Protein AF-W0FJP2-F1 (afdb_monomer_lite)

Structure (mmCIF, N/CA/C/O backbone):
data_AF-W0FJP2-F1
#
_entry.id   AF-W0FJP2-F1
#
loop_
_atom_site.group_PDB
_atom_site.id
_atom_site.type_symbol
_atom_site.label_atom_id
_atom_site.label_alt_id
_atom_site.label_comp_id
_atom_site.label_asym_id
_atom_site.label_entity_id
_atom_site.label_seq_id
_atom_site.pdbx_PDB_ins_code
_atom_site.Cartn_x
_atom_site.Cartn_y
_atom_site.Cartn_z
_atom_site.occupancy
_atom_site.B_iso_or_equiv
_atom_site.auth_seq_id
_atom_site.auth_comp_id
_atom_site.auth_asym_id
_atom_site.auth_atom_id
_atom_site.pdbx_PDB_model_num
ATOM 1 N N . MET A 1 1 ? -19.338 -27.796 17.870 1.00 38.22 1 MET A N 1
ATOM 2 C CA . MET A 1 1 ? -18.942 -26.415 17.530 1.00 38.22 1 MET A CA 1
ATOM 3 C C . MET A 1 1 ? -17.786 -26.018 18.436 1.00 38.22 1 MET A C 1
ATOM 5 O O . MET A 1 1 ? -18.048 -25.767 19.605 1.00 38.22 1 MET A O 1
ATOM 9 N N . PRO A 1 2 ? -16.524 -26.057 17.979 1.00 31.72 2 PRO A N 1
ATOM 10 C CA . PRO A 1 2 ? -15.413 -25.580 18.794 1.00 31.72 2 PRO A CA 1
ATOM 11 C C . PRO A 1 2 ? -14.664 -24.392 18.161 1.00 31.72 2 PRO A C 1
ATOM 13 O O . PRO A 1 2 ? -14.185 -24.460 17.033 1.00 31.72 2 PRO A O 1
ATOM 16 N N . SER A 1 3 ? -14.590 -23.318 18.952 1.00 36.94 3 SER A N 1
ATOM 17 C CA . SER A 1 3 ? -13.487 -22.353 19.104 1.00 36.94 3 SER A CA 1
ATOM 18 C C . SER A 1 3 ? -12.720 -21.892 17.851 1.00 36.94 3 SER A C 1
ATOM 20 O O . SER A 1 3 ? -11.635 -22.398 17.556 1.00 36.94 3 SER A O 1
ATOM 22 N N . SER A 1 4 ? -13.200 -20.831 17.192 1.00 38.56 4 SER A N 1
ATOM 23 C CA . SER A 1 4 ? -12.357 -20.001 16.309 1.00 38.56 4 SER A CA 1
ATOM 24 C C . SER A 1 4 ? -11.565 -18.924 17.071 1.00 38.56 4 SER A C 1
ATOM 26 O O . SER A 1 4 ? -10.552 -18.448 16.571 1.00 38.56 4 SER A O 1
ATOM 28 N N . SER A 1 5 ? -11.949 -18.600 18.312 1.00 38.12 5 SER A N 1
ATOM 29 C CA . SER A 1 5 ? -11.336 -17.541 19.133 1.00 38.12 5 SER A CA 1
ATOM 30 C C . SER A 1 5 ? -9.931 -17.861 19.659 1.00 38.12 5 SER A C 1
ATOM 32 O O . SER A 1 5 ? -9.192 -16.961 20.042 1.00 38.12 5 SER A O 1
ATOM 34 N N . MET A 1 6 ? -9.528 -19.134 19.659 1.00 32.66 6 MET A N 1
ATOM 35 C CA . MET A 1 6 ? -8.255 -19.571 20.249 1.00 32.66 6 MET A CA 1
ATOM 36 C C . MET A 1 6 ? -7.088 -19.579 19.246 1.00 32.66 6 MET A C 1
ATOM 38 O O . MET A 1 6 ? -5.936 -19.702 19.649 1.00 32.66 6 MET A O 1
ATOM 42 N N . LYS A 1 7 ? -7.359 -19.419 17.941 1.00 36.22 7 LYS A N 1
ATOM 43 C CA . LYS A 1 7 ? -6.308 -19.354 16.907 1.00 36.22 7 LYS A CA 1
ATOM 44 C C . LYS A 1 7 ? -5.709 -17.955 16.737 1.00 36.22 7 LYS A C 1
ATOM 46 O O . LYS A 1 7 ? -4.570 -17.855 16.292 1.00 36.22 7 LYS A O 1
ATOM 51 N N . LEU A 1 8 ? -6.426 -16.903 17.138 1.00 40.94 8 LEU A N 1
ATOM 52 C CA . LEU A 1 8 ? -5.948 -15.520 17.031 1.00 40.94 8 LEU A CA 1
ATOM 53 C C . LEU A 1 8 ? -4.785 -15.234 18.004 1.00 40.94 8 LEU A C 1
ATOM 55 O O . LEU A 1 8 ? -3.861 -14.503 17.668 1.00 40.94 8 LEU A O 1
ATOM 59 N N . PHE A 1 9 ? -4.758 -15.907 19.161 1.00 37.88 9 PHE A N 1
ATOM 60 C CA . PHE A 1 9 ? -3.693 -15.755 20.162 1.00 37.88 9 PHE A CA 1
ATOM 61 C C . PHE A 1 9 ? -2.344 -16.376 19.763 1.00 37.88 9 PHE A C 1
ATOM 63 O O . PHE A 1 9 ? -1.323 -16.022 20.341 1.00 37.88 9 PHE A O 1
ATOM 70 N N . ALA A 1 10 ? -2.306 -17.277 18.776 1.00 35.12 10 ALA A N 1
ATOM 71 C CA . ALA A 1 10 ? -1.058 -17.915 18.346 1.00 35.12 10 ALA A CA 1
ATOM 72 C C . ALA A 1 10 ? -0.294 -17.111 17.275 1.00 35.12 10 ALA A C 1
ATOM 74 O O . ALA A 1 10 ? 0.871 -17.405 17.018 1.00 35.12 10 ALA A O 1
ATOM 75 N N . ALA A 1 11 ? -0.920 -16.102 16.657 1.00 34.94 11 ALA A N 1
ATOM 76 C CA . ALA A 1 11 ? -0.280 -15.251 15.648 1.00 34.94 11 ALA A CA 1
ATOM 77 C C . ALA A 1 11 ? 0.337 -13.965 16.231 1.00 34.94 11 ALA A C 1
ATOM 79 O O . ALA A 1 11 ? 1.009 -13.228 15.514 1.00 34.94 11 ALA A O 1
ATOM 80 N N . LEU A 1 12 ? 0.141 -13.709 17.528 1.00 41.75 12 LEU A N 1
ATOM 81 C CA . LEU A 1 12 ? 0.557 -12.489 18.210 1.00 41.75 12 LEU A CA 1
ATOM 82 C C . LEU A 1 12 ? 1.708 -12.779 19.183 1.00 41.75 12 LEU A C 1
ATOM 84 O O . LEU A 1 12 ? 1.533 -12.782 20.398 1.00 41.75 12 LEU A O 1
ATOM 88 N N . LEU A 1 13 ? 2.892 -13.079 18.649 1.00 37.72 13 LEU A N 1
ATOM 89 C CA . LEU A 1 13 ? 4.089 -13.250 19.475 1.00 37.72 13 LEU A CA 1
ATOM 90 C C . LEU A 1 13 ? 5.335 -12.647 18.821 1.00 37.72 13 LEU A C 1
ATOM 92 O O . LEU A 1 13 ? 6.338 -13.333 18.673 1.00 37.72 13 LEU A O 1
ATOM 96 N N . VAL A 1 14 ? 5.284 -11.366 18.447 1.00 40.47 14 VAL A N 1
ATOM 97 C CA . VAL A 1 14 ? 6.489 -10.522 18.334 1.00 40.47 14 VAL A CA 1
ATOM 98 C C . VAL A 1 14 ? 6.136 -9.077 18.707 1.00 40.47 14 VAL A C 1
ATOM 100 O O . VAL A 1 14 ? 5.924 -8.235 17.848 1.00 40.47 14 VAL A O 1
ATOM 103 N N . ALA A 1 15 ? 6.074 -8.801 20.007 1.00 34.84 15 ALA A N 1
ATOM 104 C CA . ALA A 1 15 ? 6.430 -7.506 20.587 1.00 34.84 15 ALA A CA 1
ATOM 105 C C . ALA A 1 15 ? 6.844 -7.782 22.040 1.00 34.84 15 ALA A C 1
ATOM 107 O O . ALA A 1 15 ? 6.034 -8.135 22.895 1.00 34.84 15 ALA A O 1
ATOM 108 N N . CYS A 1 16 ? 8.151 -7.782 22.279 1.00 38.00 16 CYS A N 1
ATOM 109 C CA . CYS A 1 16 ? 8.757 -8.143 23.552 1.00 38.00 16 CYS A CA 1
ATOM 110 C C . CYS A 1 16 ? 8.652 -6.966 24.540 1.00 38.00 16 CYS A C 1
ATOM 112 O O . CYS A 1 16 ? 9.298 -5.947 24.341 1.00 38.00 16 CYS A O 1
ATOM 114 N N . LEU A 1 17 ? 7.852 -7.163 25.594 1.00 43.94 17 LEU A N 1
ATOM 115 C CA . LEU A 1 17 ? 8.072 -6.761 26.995 1.00 43.94 17 LEU A CA 1
ATOM 116 C C . LEU A 1 17 ? 8.488 -5.308 27.311 1.00 43.94 17 LEU A C 1
ATOM 118 O O . LEU A 1 17 ? 9.666 -5.014 27.480 1.00 43.94 17 LEU A O 1
ATOM 122 N N . ALA A 1 18 ? 7.483 -4.491 27.637 1.00 38.16 18 ALA A N 1
ATOM 123 C CA . ALA A 1 18 ? 7.279 -3.937 28.984 1.00 38.16 18 ALA A CA 1
ATOM 124 C C . ALA A 1 18 ? 5.886 -3.285 29.046 1.00 38.16 18 ALA A C 1
ATOM 126 O O . ALA A 1 18 ? 5.767 -2.072 28.937 1.00 38.16 18 ALA A O 1
ATOM 127 N N . GLN A 1 19 ? 4.809 -4.071 29.189 1.00 48.09 19 GLN A N 1
ATOM 128 C CA . GLN A 1 19 ? 3.499 -3.465 29.452 1.00 48.09 19 GLN A CA 1
ATOM 129 C C . GLN A 1 19 ? 3.560 -2.740 30.798 1.00 48.09 19 GLN A C 1
ATOM 131 O O . GLN A 1 19 ? 3.648 -3.362 31.860 1.00 48.09 19 GLN A O 1
ATOM 136 N N . THR A 1 20 ? 3.546 -1.412 30.734 1.00 50.56 20 THR A N 1
ATOM 137 C CA . THR A 1 20 ? 3.303 -0.552 31.886 1.00 50.56 20 THR A CA 1
ATOM 138 C C . THR A 1 20 ? 1.885 -0.828 32.397 1.00 50.56 20 THR A C 1
ATOM 140 O O . THR A 1 20 ? 1.030 -1.338 31.670 1.00 50.56 20 THR A O 1
ATOM 143 N N . SER A 1 21 ? 1.589 -0.505 33.657 1.00 51.03 21 SER A N 1
ATOM 144 C CA . SER A 1 21 ? 0.283 -0.781 34.280 1.00 51.03 21 SER A CA 1
ATOM 145 C C . SER A 1 21 ? -0.910 -0.019 33.660 1.00 51.03 21 SER A C 1
ATOM 147 O O . SER A 1 21 ? -1.975 0.011 34.272 1.00 51.03 21 SER A O 1
ATOM 149 N N . MET A 1 22 ? -0.737 0.622 32.495 1.00 57.38 22 MET A N 1
ATOM 150 C CA . MET A 1 22 ? -1.743 1.412 31.775 1.00 57.38 22 MET A CA 1
ATOM 151 C C . MET A 1 22 ? -1.948 1.010 30.301 1.00 57.38 22 MET A C 1
ATOM 153 O O . MET A 1 22 ? -2.839 1.574 29.676 1.00 57.38 22 MET A O 1
ATOM 157 N N . ALA A 1 23 ? -1.187 0.052 29.754 1.00 76.44 23 ALA A N 1
ATOM 158 C CA . ALA A 1 23 ? -1.327 -0.379 28.359 1.00 76.44 23 ALA A CA 1
ATOM 159 C C . ALA A 1 23 ? -2.630 -1.174 28.140 1.00 76.44 23 ALA A C 1
ATOM 161 O O . ALA A 1 23 ? -2.813 -2.259 28.705 1.00 76.44 23 ALA A O 1
ATOM 162 N N . ALA A 1 24 ? -3.533 -0.654 27.313 1.00 86.81 24 ALA A N 1
ATOM 163 C CA . ALA A 1 24 ? -4.806 -1.280 26.982 1.00 86.81 24 ALA A CA 1
ATOM 164 C C . ALA A 1 24 ? -4.737 -2.058 25.659 1.00 86.81 24 ALA A C 1
ATOM 166 O O . ALA A 1 24 ? -4.040 -1.678 24.722 1.00 86.81 24 ALA A O 1
ATOM 167 N N . ILE A 1 25 ? -5.510 -3.144 25.562 1.00 91.19 25 ILE A N 1
ATOM 168 C CA . ILE A 1 25 ? -5.773 -3.833 24.290 1.00 91.19 25 ILE A CA 1
ATOM 169 C C . ILE A 1 25 ? -7.166 -3.421 23.833 1.00 91.19 25 ILE A C 1
ATOM 171 O O . ILE A 1 25 ? -8.142 -3.702 24.523 1.00 91.19 25 ILE A O 1
ATOM 175 N N . VAL A 1 26 ? -7.268 -2.778 22.681 1.00 92.62 26 VAL A N 1
ATOM 176 C CA . VAL A 1 26 ? -8.525 -2.364 22.066 1.00 92.62 26 VAL A CA 1
ATOM 177 C C . VAL A 1 26 ? -8.776 -3.248 20.854 1.00 92.62 26 VAL A C 1
ATOM 179 O O . VAL A 1 26 ? -7.945 -3.306 19.958 1.00 92.62 26 VAL A O 1
ATOM 182 N N . VAL A 1 27 ? -9.919 -3.929 20.807 1.00 94.25 27 VAL A N 1
ATOM 183 C CA . VAL A 1 27 ? -10.321 -4.747 19.653 1.00 94.25 27 VAL A CA 1
ATOM 184 C C . VAL A 1 27 ? -11.591 -4.173 19.056 1.00 94.25 27 VAL A C 1
ATOM 186 O O . VAL A 1 27 ? -12.606 -4.100 19.741 1.00 94.25 27 VAL A O 1
ATOM 18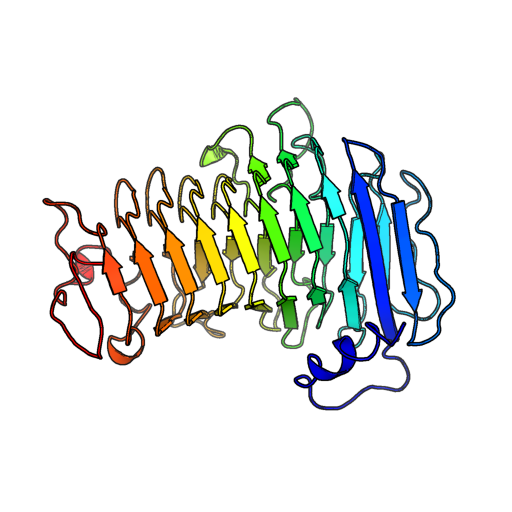9 N N . CYS A 1 28 ? -11.542 -3.791 17.790 1.00 94.88 28 CYS A N 1
ATOM 190 C CA . CYS A 1 28 ? -12.639 -3.186 17.057 1.00 94.88 28 CYS A CA 1
ATOM 191 C C . CYS A 1 28 ? -13.076 -4.071 15.888 1.00 94.88 28 CYS A C 1
ATOM 193 O O . CYS A 1 28 ? -12.249 -4.664 15.193 1.00 94.88 28 CYS A O 1
ATOM 195 N N . LYS A 1 29 ? -14.388 -4.098 15.646 1.00 94.75 29 LYS A N 1
ATOM 196 C CA . LYS A 1 29 ? -14.998 -4.600 14.414 1.00 94.75 29 LYS A CA 1
ATOM 197 C C . LYS A 1 29 ? -15.830 -3.492 13.788 1.00 94.75 29 LYS A C 1
ATOM 199 O O . LYS A 1 29 ? -16.584 -2.816 14.490 1.00 94.75 29 LYS A O 1
ATOM 204 N N . MET A 1 30 ? -15.673 -3.306 12.486 1.00 93.19 30 MET A N 1
ATOM 205 C CA . MET A 1 30 ? -16.212 -2.171 11.751 1.00 93.19 30 MET A CA 1
ATOM 206 C C . MET A 1 30 ? -16.840 -2.659 10.443 1.00 93.19 30 MET A C 1
ATOM 208 O O . MET A 1 30 ? -16.168 -3.274 9.628 1.00 93.19 30 MET A O 1
ATOM 212 N N . ASP A 1 31 ? -18.125 -2.412 10.226 1.00 94.25 31 ASP A N 1
ATOM 213 C CA . ASP A 1 31 ? -18.843 -2.930 9.065 1.00 94.25 31 ASP A CA 1
ATOM 214 C C . ASP A 1 31 ? -19.637 -1.815 8.373 1.00 94.25 31 ASP A C 1
ATOM 216 O O . ASP A 1 31 ? -20.416 -1.110 9.010 1.00 94.25 31 ASP A O 1
ATOM 220 N N . ALA A 1 32 ? -19.450 -1.657 7.063 1.00 93.19 32 ALA A N 1
ATOM 221 C CA . ALA A 1 32 ? -20.189 -0.708 6.231 1.00 93.19 32 ALA A CA 1
ATOM 222 C C . ALA A 1 32 ? -20.427 -1.319 4.846 1.00 93.19 32 ALA A C 1
ATOM 224 O O . ALA A 1 32 ? -19.527 -1.341 4.003 1.00 93.19 32 ALA A O 1
ATOM 225 N N . GLN A 1 33 ? -21.631 -1.829 4.599 1.00 93.25 33 GLN A N 1
ATOM 226 C CA . GLN A 1 33 ? -21.959 -2.553 3.369 1.00 93.25 33 GLN A CA 1
ATOM 227 C C . GLN A 1 33 ? -22.878 -1.730 2.474 1.00 93.25 33 GLN A C 1
ATOM 229 O O . GLN A 1 33 ? -23.663 -0.932 2.962 1.00 93.25 33 GLN A O 1
ATOM 234 N N . ASP A 1 34 ? -22.762 -1.892 1.160 1.00 92.12 34 ASP A N 1
ATOM 235 C CA . ASP A 1 34 ? -23.702 -1.310 0.192 1.00 92.12 34 ASP A CA 1
ATOM 236 C C . ASP A 1 34 ? -23.865 0.223 0.271 1.00 92.12 34 ASP A C 1
ATOM 238 O O . ASP A 1 34 ? -24.896 0.781 -0.097 1.00 92.12 34 ASP A O 1
ATOM 242 N N . GLY A 1 35 ? -22.804 0.926 0.691 1.00 84.19 35 GLY A N 1
ATOM 243 C CA . GLY A 1 35 ? -22.808 2.386 0.851 1.00 84.19 35 GLY A CA 1
ATOM 244 C C . GLY A 1 35 ? -23.472 2.883 2.143 1.00 84.19 35 GLY A C 1
ATOM 245 O O . GLY A 1 35 ? -23.584 4.105 2.329 1.00 84.19 35 GLY A O 1
ATOM 246 N N . ASP A 1 36 ? -23.882 1.957 3.018 1.00 88.25 36 ASP A N 1
ATOM 247 C CA . ASP A 1 36 ? -24.479 2.240 4.319 1.00 88.25 36 ASP A CA 1
ATOM 248 C C . ASP A 1 36 ? -23.475 2.882 5.276 1.00 88.25 36 ASP A C 1
ATOM 250 O O . ASP A 1 36 ? -22.253 2.789 5.116 1.00 88.25 36 ASP A O 1
ATOM 254 N N . THR A 1 37 ? -24.024 3.530 6.303 1.00 89.62 37 THR A N 1
ATOM 255 C CA . THR A 1 37 ? -23.255 4.082 7.416 1.00 89.62 37 THR A CA 1
ATOM 256 C C . THR A 1 37 ? -22.506 2.986 8.160 1.00 89.62 37 THR A C 1
ATOM 258 O O . THR A 1 37 ? -23.018 1.884 8.367 1.00 89.62 37 THR A O 1
ATOM 261 N N . LEU A 1 38 ? -21.323 3.336 8.644 1.00 91.12 38 LEU A N 1
ATOM 262 C CA . LEU A 1 38 ? -20.480 2.486 9.456 1.00 91.12 38 LEU A CA 1
ATOM 263 C C . LEU A 1 38 ? -21.192 2.040 10.734 1.00 91.12 38 LEU A C 1
ATOM 265 O O . LEU A 1 38 ? -21.584 2.847 11.575 1.00 91.12 38 LEU A O 1
ATOM 269 N N . THR A 1 39 ? -21.283 0.728 10.907 1.00 91.12 39 THR A N 1
ATOM 270 C CA . THR A 1 39 ? -21.621 0.079 12.169 1.00 91.12 39 THR A CA 1
ATOM 271 C C . THR A 1 39 ? -20.332 -0.421 12.795 1.00 91.12 39 THR A C 1
ATOM 273 O O . THR A 1 39 ? -19.687 -1.316 12.257 1.00 91.12 39 THR A O 1
ATOM 276 N N . ALA A 1 40 ? -19.933 0.143 13.930 1.00 90.56 40 ALA A N 1
ATOM 277 C CA . ALA A 1 40 ? -18.683 -0.234 14.575 1.00 90.56 40 ALA A CA 1
ATOM 278 C C . ALA A 1 40 ? -18.848 -0.445 16.079 1.00 90.56 40 ALA A C 1
ATOM 280 O O . ALA A 1 40 ? -19.626 0.238 16.747 1.00 90.56 40 ALA A O 1
ATOM 281 N N . ALA A 1 41 ? -18.089 -1.398 16.612 1.00 91.88 41 ALA A N 1
ATOM 282 C CA . ALA A 1 41 ? -17.997 -1.649 18.040 1.00 91.88 41 ALA A CA 1
ATOM 283 C C . ALA A 1 41 ? -16.565 -2.014 18.432 1.00 91.88 41 ALA A C 1
ATOM 285 O O . ALA A 1 41 ? -15.896 -2.764 17.721 1.00 91.88 41 ALA A O 1
ATOM 286 N N . CYS A 1 42 ? -16.122 -1.515 19.583 1.00 92.81 42 CYS A N 1
ATOM 287 C CA . CYS A 1 42 ? -14.807 -1.794 20.148 1.00 92.81 42 CYS A CA 1
ATOM 288 C C . CYS A 1 42 ? -14.924 -2.326 21.578 1.00 92.81 42 CYS A C 1
ATOM 290 O O . CYS A 1 42 ? -15.731 -1.840 22.360 1.00 92.81 42 CYS A O 1
ATOM 292 N N . SER A 1 43 ? -14.095 -3.288 21.959 1.00 91.44 43 SER A N 1
ATOM 293 C CA . SER A 1 43 ? -13.946 -3.758 23.339 1.00 91.44 43 SER A CA 1
ATOM 294 C C . SER A 1 43 ? -12.563 -3.400 23.868 1.00 91.44 43 SER A C 1
ATOM 296 O O . SER A 1 43 ? -11.569 -3.615 23.174 1.00 91.44 43 SER A O 1
ATOM 298 N N . VAL A 1 44 ? -12.496 -2.901 25.104 1.00 88.50 44 VAL A N 1
ATOM 299 C CA . VAL A 1 44 ? -11.235 -2.610 25.801 1.00 88.50 44 VAL A CA 1
ATOM 300 C C . VAL A 1 44 ? -10.918 -3.734 26.791 1.00 88.50 44 VAL A C 1
ATOM 302 O O . VAL A 1 44 ? -11.734 -4.079 27.645 1.00 88.50 44 VAL A O 1
ATOM 305 N N . GLY A 1 45 ? -9.725 -4.312 26.678 1.00 82.50 45 GLY A N 1
ATOM 306 C CA . GLY A 1 45 ? -9.299 -5.522 27.375 1.00 82.50 45 GLY A CA 1
ATOM 307 C C . GLY A 1 45 ? -9.846 -6.809 26.744 1.00 82.50 45 GLY A C 1
ATOM 308 O O . GLY A 1 45 ? -10.709 -6.795 25.872 1.00 82.50 45 GLY A O 1
ATOM 309 N N . VAL A 1 46 ? -9.364 -7.960 27.221 1.00 66.38 46 VAL A N 1
ATOM 310 C CA . VAL A 1 46 ? -9.715 -9.290 26.672 1.00 66.38 46 VAL A CA 1
ATOM 311 C C . VAL A 1 46 ? -11.161 -9.736 26.948 1.00 66.38 46 VAL A C 1
ATOM 313 O O . VAL A 1 46 ? -11.625 -10.715 26.370 1.00 66.38 46 VAL A O 1
ATOM 316 N N . SER A 1 47 ? -11.874 -9.040 27.837 1.00 63.84 47 SER A N 1
ATOM 317 C CA . SER A 1 47 ? -13.260 -9.338 28.230 1.00 63.84 47 SER A CA 1
ATOM 318 C C . SER A 1 47 ? -14.128 -8.082 28.366 1.00 63.84 47 SER A C 1
ATOM 320 O O . SER A 1 47 ? -15.137 -8.105 29.076 1.00 63.84 47 SER A O 1
ATOM 322 N N . GLY A 1 48 ? -13.712 -6.967 27.756 1.00 74.00 48 GLY A N 1
ATOM 323 C CA . GLY A 1 48 ? -14.476 -5.724 27.779 1.00 74.00 48 GLY A CA 1
ATOM 324 C C . GLY A 1 48 ? -15.832 -5.894 27.103 1.00 74.00 48 GLY A C 1
ATOM 325 O O . GLY A 1 48 ? -15.933 -6.542 26.062 1.00 74.00 48 GLY A O 1
ATOM 326 N N . GLN A 1 49 ? -16.882 -5.308 27.682 1.00 82.12 49 GLN A N 1
ATOM 327 C CA . GLN A 1 49 ? -18.170 -5.223 26.993 1.00 82.12 49 GLN A CA 1
ATOM 328 C C . GLN A 1 49 ? -18.006 -4.386 25.713 1.00 82.12 49 GLN A C 1
ATOM 330 O O . GLN A 1 49 ? -17.335 -3.351 25.772 1.00 82.12 49 GLN A O 1
ATOM 335 N N . PRO A 1 50 ? -18.588 -4.800 24.572 1.00 87.88 50 PRO A N 1
ATOM 336 C CA . PRO A 1 50 ? -18.507 -4.026 23.340 1.00 87.88 50 PRO A CA 1
ATOM 337 C C . PRO A 1 50 ? -19.112 -2.628 23.514 1.00 87.88 50 PRO A C 1
ATOM 339 O O . PRO A 1 50 ? -20.275 -2.476 23.886 1.00 87.88 50 PRO A O 1
ATOM 342 N N . ILE A 1 51 ? -18.316 -1.611 23.213 1.00 88.00 51 ILE A N 1
ATOM 343 C CA . ILE A 1 51 ? -18.693 -0.205 23.143 1.00 88.00 51 ILE A CA 1
ATOM 344 C C . ILE A 1 51 ? -19.064 0.075 21.691 1.00 88.00 51 ILE A C 1
ATOM 346 O O . ILE A 1 51 ? -18.210 0.006 20.809 1.00 88.00 51 ILE A O 1
ATOM 350 N N . SER A 1 52 ? -20.336 0.365 21.426 1.00 88.56 52 SER A N 1
ATOM 351 C CA . SER A 1 52 ? -20.758 0.822 20.099 1.00 88.56 52 SER A CA 1
ATOM 352 C C . SER A 1 52 ? -20.177 2.205 19.822 1.00 88.56 52 SER A C 1
ATOM 354 O O . SER A 1 52 ? -20.296 3.097 20.661 1.00 88.56 52 SER A O 1
ATOM 356 N N . LEU A 1 53 ? -19.579 2.390 18.648 1.00 86.50 53 LEU A N 1
ATOM 357 C CA . LEU A 1 53 ? -19.190 3.712 18.169 1.00 86.50 53 LEU A CA 1
ATOM 358 C C . LEU A 1 53 ? -20.462 4.384 17.636 1.00 86.50 53 LEU A C 1
ATOM 360 O O . LEU A 1 53 ? -21.132 3.834 16.761 1.00 86.50 53 LEU A O 1
ATOM 364 N N . VAL A 1 54 ? -20.861 5.519 18.216 1.00 69.31 54 VAL A N 1
ATOM 365 C CA . VAL A 1 54 ? -22.197 6.093 17.979 1.00 69.31 54 VAL A CA 1
ATOM 366 C C . VAL A 1 54 ? -22.146 7.282 17.020 1.00 69.31 54 VAL A C 1
ATOM 368 O O . VAL A 1 54 ? -21.618 8.327 17.378 1.00 69.31 54 VAL A O 1
ATOM 371 N N . GLY A 1 55 ? -22.827 7.136 15.876 1.00 64.69 55 GLY A N 1
ATOM 372 C CA . GLY A 1 55 ? -23.429 8.207 15.068 1.00 64.69 55 GLY A CA 1
ATOM 373 C C . GLY A 1 55 ? -22.492 9.185 14.331 1.00 64.69 55 GLY A C 1
ATOM 374 O O . GLY A 1 55 ? -21.300 9.264 14.611 1.00 64.69 55 GLY A O 1
ATOM 375 N N . PRO A 1 56 ? -23.030 9.962 13.371 1.00 62.59 56 PRO A N 1
ATOM 376 C CA . PRO A 1 56 ? -22.259 10.991 12.679 1.00 62.59 56 PRO A CA 1
ATOM 377 C C . PRO A 1 56 ? -21.895 12.164 13.604 1.00 62.59 56 PRO A C 1
ATOM 379 O O . PRO A 1 56 ? -22.755 12.721 14.287 1.00 62.59 56 PRO A O 1
ATOM 382 N N . GLY A 1 57 ? -20.630 12.596 13.566 1.00 63.91 57 GLY A N 1
ATOM 383 C CA . GLY A 1 57 ? -20.237 13.968 13.912 1.00 63.91 57 GLY A CA 1
ATOM 384 C C . GLY A 1 57 ? -20.096 14.361 15.389 1.00 63.91 57 GLY A C 1
ATOM 385 O O . GLY A 1 57 ? -20.104 15.555 15.685 1.00 63.91 57 GLY A O 1
ATOM 386 N N . SER A 1 58 ? -19.921 13.445 16.339 1.00 61.91 58 SER A N 1
ATOM 387 C CA . SER A 1 58 ? -19.760 13.828 17.755 1.00 61.91 58 SER A CA 1
ATOM 388 C C . SER A 1 58 ? -18.302 13.997 18.198 1.00 61.91 58 SER A C 1
ATOM 390 O O . SER A 1 58 ? -17.902 13.381 19.181 1.00 61.91 58 SER A O 1
ATOM 392 N N . GLY A 1 59 ? -17.519 14.816 17.486 1.00 79.31 59 GLY A N 1
ATOM 393 C CA . GLY A 1 59 ? -16.148 15.176 17.873 1.00 79.31 59 GLY A CA 1
ATOM 394 C C . GLY A 1 59 ? -15.236 13.987 18.207 1.00 79.31 59 GLY A C 1
ATOM 395 O O . GLY A 1 59 ? -15.524 12.838 17.879 1.00 79.31 59 GLY A O 1
ATOM 396 N N . GLN A 1 60 ? -14.119 14.281 18.865 1.00 90.25 60 GLN A N 1
ATOM 397 C CA . GLN A 1 60 ? -13.224 13.252 19.376 1.00 90.25 60 GLN A CA 1
ATOM 398 C C . GLN A 1 60 ? -13.826 12.621 20.639 1.00 90.25 60 GLN A C 1
ATOM 400 O O . GLN A 1 60 ? -14.223 13.330 21.566 1.00 90.25 60 GLN A O 1
ATOM 405 N N . GLN A 1 61 ? -13.872 11.292 20.688 1.00 90.75 61 GLN A N 1
ATOM 406 C CA . GLN A 1 61 ? -14.302 10.519 21.851 1.00 90.75 61 GLN A CA 1
ATOM 407 C C . GLN A 1 61 ? -13.209 9.553 22.296 1.00 90.75 61 GLN A C 1
ATOM 409 O O . GLN A 1 61 ? -12.561 8.922 21.469 1.00 90.75 61 GLN A O 1
ATOM 414 N N . GLN A 1 62 ? -13.042 9.377 23.605 1.00 90.38 62 GLN A N 1
ATOM 415 C CA . GLN A 1 62 ? -12.082 8.424 24.160 1.00 90.38 62 GLN A CA 1
ATOM 416 C C . GLN A 1 62 ? -12.742 7.065 24.418 1.00 90.38 62 GLN A C 1
ATOM 418 O O . GLN A 1 62 ? -13.812 6.984 25.029 1.00 90.38 62 GLN A O 1
ATOM 423 N N . LEU A 1 63 ? -12.082 5.979 24.014 1.00 90.00 63 LEU A N 1
ATOM 424 C CA . LEU A 1 63 ? -12.484 4.629 24.399 1.00 90.00 63 LEU A CA 1
ATOM 425 C C . LEU A 1 63 ? -12.172 4.421 25.883 1.00 90.00 63 LEU A C 1
ATOM 427 O O . LEU A 1 63 ? -11.013 4.379 26.301 1.00 90.00 63 LEU A O 1
ATOM 431 N N . THR A 1 64 ? -13.229 4.311 26.688 1.00 87.38 64 THR A N 1
ATOM 432 C CA . THR A 1 64 ? -13.124 4.232 28.151 1.00 87.38 64 THR A CA 1
ATOM 433 C C . THR A 1 64 ? -12.225 3.067 28.572 1.00 87.38 64 THR A C 1
ATOM 435 O O . THR A 1 64 ? -12.488 1.919 28.222 1.00 87.38 64 THR A O 1
ATOM 438 N N . GLY A 1 65 ? -11.182 3.367 29.351 1.00 86.56 65 GLY A N 1
ATOM 439 C CA . GLY A 1 65 ? -10.183 2.385 29.789 1.00 86.56 65 GLY A CA 1
ATOM 440 C C . GLY A 1 65 ? -8.954 2.263 28.880 1.00 86.56 65 GLY A C 1
ATOM 441 O O . GLY A 1 65 ? -8.145 1.372 29.109 1.00 86.56 65 GLY A O 1
ATOM 442 N N . SER A 1 66 ? -8.809 3.137 27.878 1.00 89.19 66 SER A N 1
ATOM 443 C CA . SER A 1 66 ? -7.628 3.236 27.008 1.00 89.19 66 SER A CA 1
ATOM 444 C C . SER A 1 66 ? -7.270 4.700 26.718 1.00 89.19 66 SER A C 1
ATOM 446 O O . SER A 1 66 ? -8.060 5.607 26.986 1.00 89.19 66 SER A O 1
ATOM 448 N N . GLN A 1 67 ? -6.092 4.935 26.148 1.00 88.94 67 GLN A N 1
ATOM 449 C CA . GLN A 1 67 ? -5.652 6.223 25.598 1.00 88.94 67 GLN A CA 1
ATOM 450 C C . GLN A 1 67 ? -5.986 6.367 24.104 1.00 88.94 67 GLN A C 1
ATOM 452 O O . GLN A 1 67 ? -5.595 7.348 23.468 1.00 88.94 67 GLN A O 1
ATOM 457 N N . VAL A 1 68 ? -6.719 5.404 23.538 1.00 91.31 68 VAL A N 1
ATOM 458 C CA . VAL A 1 68 ? -7.206 5.458 22.161 1.00 91.31 68 VAL A CA 1
ATOM 459 C C . VAL A 1 68 ? -8.459 6.321 22.104 1.00 91.31 68 VAL A C 1
ATOM 461 O O . VAL A 1 68 ? -9.460 6.067 22.779 1.00 91.31 68 VAL A O 1
ATOM 464 N N . SER A 1 69 ? -8.406 7.341 21.261 1.00 92.44 69 SER A N 1
ATOM 465 C CA . SER A 1 69 ? -9.550 8.160 20.893 1.00 92.44 69 SER A CA 1
ATOM 466 C C . SER A 1 69 ? -9.977 7.865 19.465 1.00 92.44 69 SER A C 1
ATOM 468 O O . SER A 1 69 ? -9.185 7.398 18.649 1.00 92.44 69 SER A O 1
ATOM 470 N N . TYR A 1 70 ? -11.241 8.124 19.160 1.00 93.44 70 TYR A N 1
ATOM 471 C CA . TYR A 1 70 ? -11.796 7.970 17.830 1.00 93.44 70 TYR A CA 1
ATOM 472 C C . TYR A 1 70 ? -12.687 9.158 17.466 1.00 93.44 70 TYR A C 1
ATOM 474 O O . TYR A 1 70 ? -13.293 9.791 18.329 1.00 93.44 70 TYR A O 1
ATOM 482 N N . THR A 1 71 ? -12.778 9.441 16.172 1.00 92.81 71 THR A N 1
ATOM 483 C CA . THR A 1 71 ? -13.707 10.413 15.596 1.00 92.81 71 THR A CA 1
ATOM 484 C C . THR A 1 71 ? -14.404 9.763 14.410 1.00 92.81 71 THR A C 1
ATOM 486 O O . THR A 1 71 ? -13.742 9.245 13.510 1.00 92.81 71 THR A O 1
ATOM 489 N N . LEU A 1 72 ? -15.737 9.803 14.400 1.00 91.44 72 LEU A N 1
ATOM 490 C CA . LEU A 1 72 ? -16.534 9.443 13.231 1.00 91.44 72 LEU A CA 1
ATOM 491 C C . LEU A 1 72 ? -16.732 10.678 12.356 1.00 91.44 72 LEU A C 1
ATOM 493 O O . LEU A 1 72 ? -17.034 11.766 12.852 1.00 91.44 72 LEU A O 1
ATOM 497 N N . ASP A 1 73 ? -16.574 10.500 11.049 1.00 88.44 73 ASP A N 1
ATOM 498 C CA . ASP A 1 73 ? -16.887 11.542 10.075 1.00 88.44 73 ASP A CA 1
ATOM 499 C C . ASP A 1 73 ? -18.378 11.959 10.154 1.00 88.44 73 ASP A C 1
ATOM 501 O O . ASP A 1 73 ? -19.234 11.238 10.674 1.00 88.44 73 ASP A O 1
ATOM 505 N N . VAL A 1 74 ? -18.697 13.149 9.639 1.00 84.69 74 VAL A N 1
ATOM 506 C CA . VAL A 1 74 ? -20.058 13.707 9.590 1.00 84.69 74 VAL A CA 1
ATOM 507 C C . VAL A 1 74 ? -21.041 12.849 8.795 1.00 84.69 74 VAL A C 1
ATOM 509 O O . VAL A 1 74 ? -22.241 12.937 9.037 1.00 84.69 74 VAL A O 1
ATOM 512 N N . ASN A 1 75 ? -20.558 12.007 7.882 1.00 84.81 75 ASN A N 1
ATOM 513 C CA . ASN A 1 75 ? -21.375 11.044 7.146 1.00 84.81 75 ASN A CA 1
ATOM 514 C C . ASN A 1 75 ? -21.350 9.641 7.774 1.00 84.81 75 ASN A C 1
ATOM 516 O O . ASN A 1 75 ? -21.979 8.726 7.243 1.00 84.81 75 ASN A O 1
ATOM 520 N N . ALA A 1 76 ? -20.653 9.472 8.906 1.00 87.00 76 ALA A N 1
ATOM 521 C CA . ALA A 1 76 ? -20.441 8.203 9.596 1.00 87.00 76 ALA A CA 1
ATOM 522 C C . ALA A 1 76 ? -19.940 7.092 8.659 1.00 87.00 76 ALA A C 1
ATOM 524 O O . ALA A 1 76 ? -20.355 5.945 8.789 1.00 87.00 76 ALA A O 1
ATOM 525 N N . ARG A 1 77 ? -19.082 7.417 7.684 1.00 88.06 77 ARG A N 1
ATOM 526 C CA . ARG A 1 77 ? -18.484 6.424 6.768 1.00 88.06 77 ARG A CA 1
ATOM 527 C C . ARG A 1 77 ? -17.053 6.076 7.129 1.00 88.06 77 ARG A C 1
ATOM 529 O O . ARG A 1 77 ? -16.600 4.968 6.856 1.00 88.06 77 ARG A O 1
ATOM 536 N N . SER A 1 78 ? -16.374 7.024 7.759 1.00 91.19 78 SER A N 1
ATOM 537 C CA . SER A 1 78 ? -14.959 6.933 8.074 1.00 91.19 78 SER A CA 1
ATOM 538 C C . SER A 1 78 ? -14.712 7.077 9.567 1.00 91.19 78 SER A C 1
ATOM 540 O O . SER A 1 78 ? -15.434 7.795 10.263 1.00 91.19 78 SER A O 1
ATOM 542 N N . THR A 1 79 ? -13.658 6.421 10.048 1.00 93.88 79 THR A N 1
ATOM 543 C CA . THR A 1 79 ? -13.178 6.564 11.426 1.00 93.88 79 THR A CA 1
ATOM 544 C C . THR A 1 79 ? -11.722 6.988 11.439 1.00 93.88 79 THR A C 1
ATOM 546 O O . THR A 1 79 ? -10.876 6.355 10.809 1.00 93.88 79 THR A O 1
ATOM 549 N N . LEU A 1 80 ? -11.433 8.028 12.209 1.00 94.31 80 LEU A N 1
ATOM 550 C CA . LEU A 1 80 ? -10.082 8.382 12.617 1.00 94.31 80 LEU A CA 1
ATOM 551 C C . LEU A 1 80 ? -9.842 7.823 14.019 1.00 94.31 80 LEU A C 1
ATOM 553 O O . LEU A 1 80 ? -10.592 8.170 14.925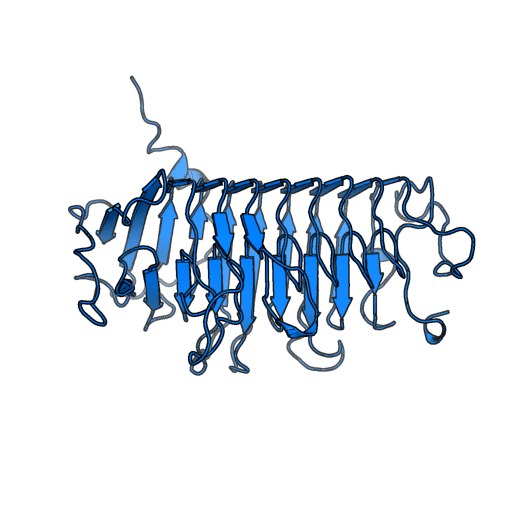 1.00 94.31 80 LEU A O 1
ATOM 557 N N . PHE A 1 81 ? -8.806 7.010 14.205 1.00 94.44 81 PHE A N 1
ATOM 558 C CA . PHE A 1 81 ? -8.276 6.649 15.518 1.00 94.44 81 PHE A CA 1
ATOM 559 C C . PHE A 1 81 ? -7.006 7.444 15.811 1.00 94.44 81 PHE A C 1
ATOM 561 O O . PHE A 1 81 ? -6.109 7.542 14.973 1.00 94.44 81 PHE A O 1
ATOM 568 N N . GLU A 1 82 ? -6.924 7.974 17.023 1.00 93.00 82 GLU A N 1
ATOM 569 C CA . GLU A 1 82 ? -5.782 8.720 17.539 1.00 93.00 82 GLU A CA 1
ATOM 570 C C . GLU A 1 82 ? -5.324 8.069 18.837 1.00 93.00 82 GLU A C 1
ATOM 572 O O . GLU A 1 82 ? -6.106 7.926 19.777 1.00 93.00 82 GLU A O 1
ATOM 577 N N . CYS A 1 83 ? -4.058 7.675 18.900 1.00 88.56 83 CYS A N 1
ATOM 578 C CA . CYS A 1 83 ? -3.493 7.047 20.085 1.00 88.56 83 CYS A CA 1
ATOM 579 C C . CYS A 1 83 ? -2.518 8.016 20.752 1.00 88.56 83 CYS A C 1
ATOM 581 O O . CYS A 1 83 ? -1.516 8.409 20.160 1.00 88.56 83 CYS A O 1
ATOM 583 N N . ALA A 1 84 ? -2.841 8.430 21.980 1.00 80.25 84 ALA A N 1
ATOM 584 C CA . ALA A 1 84 ? -2.017 9.374 22.738 1.00 80.25 84 ALA A CA 1
ATOM 585 C C . ALA A 1 84 ? -0.810 8.709 23.424 1.00 80.25 84 ALA A C 1
ATOM 587 O O . ALA A 1 84 ? 0.123 9.396 23.832 1.00 80.25 84 ALA A O 1
ATOM 588 N N . SER A 1 85 ? -0.844 7.383 23.571 1.00 76.19 85 SER A N 1
ATOM 589 C CA . SER A 1 85 ? 0.237 6.566 24.117 1.00 76.19 85 SER A CA 1
ATOM 590 C C . SER A 1 85 ? 0.737 5.596 23.054 1.00 76.19 85 SER A C 1
ATOM 592 O O . SER A 1 85 ? -0.058 5.053 22.288 1.00 76.19 85 SER A O 1
ATOM 594 N N . GLU A 1 86 ? 2.043 5.341 23.059 1.00 75.62 86 GLU A N 1
ATOM 595 C CA . GLU A 1 86 ? 2.687 4.343 22.201 1.00 75.62 86 GLU A CA 1
ATOM 596 C C . GLU A 1 86 ? 2.513 2.903 22.748 1.00 75.62 86 GLU A C 1
ATOM 598 O O . GLU A 1 86 ? 2.831 1.931 22.061 1.00 75.62 86 GLU A O 1
ATOM 603 N N . ASP A 1 87 ? 1.977 2.757 23.968 1.00 80.75 87 ASP A N 1
ATOM 604 C CA . ASP A 1 87 ? 1.828 1.469 24.664 1.00 80.75 87 ASP A CA 1
ATOM 605 C C . ASP A 1 87 ? 0.537 0.705 24.306 1.00 80.75 87 ASP A C 1
ATOM 607 O O . ASP A 1 87 ? 0.481 -0.521 24.450 1.00 80.75 87 ASP A O 1
ATOM 611 N N . ASP A 1 88 ? -0.523 1.408 23.893 1.00 86.56 88 ASP A N 1
ATOM 612 C CA . ASP A 1 88 ? -1.832 0.795 23.643 1.00 86.56 88 ASP A CA 1
ATOM 613 C C . ASP A 1 88 ? -1.831 -0.010 22.339 1.00 86.56 88 ASP A C 1
ATOM 615 O O . ASP A 1 88 ? -1.353 0.439 21.302 1.00 86.56 88 ASP A O 1
ATOM 619 N N . LEU A 1 89 ? -2.436 -1.198 22.372 1.00 90.81 89 LEU A N 1
ATOM 620 C CA . LEU A 1 89 ? -2.578 -2.071 21.212 1.00 90.81 89 LEU A CA 1
ATOM 621 C C . LEU A 1 89 ? -3.977 -1.920 20.610 1.00 90.81 89 LEU A C 1
ATOM 623 O O . LEU A 1 89 ? -4.950 -2.406 21.186 1.00 90.81 89 LEU A O 1
ATOM 627 N N . LEU A 1 90 ? -4.079 -1.303 19.432 1.00 93.94 90 LEU A N 1
ATOM 628 C CA . LEU A 1 90 ? -5.320 -1.225 18.655 1.00 93.94 90 LEU A CA 1
ATOM 629 C C . LEU A 1 90 ? -5.380 -2.340 17.606 1.00 93.94 90 LEU A C 1
ATOM 631 O O . LEU A 1 90 ? -4.556 -2.390 16.701 1.00 93.94 90 LEU A O 1
ATOM 635 N N . ILE A 1 91 ? -6.383 -3.206 17.687 1.00 95.81 91 ILE A N 1
ATOM 636 C CA . ILE A 1 91 ? -6.645 -4.280 16.728 1.00 95.81 91 ILE A CA 1
ATOM 637 C C . ILE A 1 91 ? -7.972 -3.997 16.032 1.00 95.81 91 ILE A C 1
ATOM 639 O O . ILE A 1 91 ? -9.004 -3.880 16.686 1.00 95.81 91 ILE A O 1
ATOM 643 N N . ILE A 1 92 ? -7.965 -3.944 14.705 1.00 97.06 92 ILE A N 1
ATOM 644 C CA . ILE A 1 92 ? -9.166 -3.909 13.871 1.00 97.06 92 ILE A CA 1
ATOM 645 C C . ILE A 1 92 ? -9.216 -5.230 13.116 1.00 97.06 92 ILE A C 1
ATOM 647 O O . ILE A 1 92 ? -8.393 -5.485 12.231 1.00 97.06 92 ILE A O 1
ATOM 651 N N . ASP A 1 93 ? -10.154 -6.087 13.506 1.00 96.25 93 ASP A N 1
ATOM 652 C CA . ASP A 1 93 ? -10.226 -7.457 13.014 1.00 96.25 93 ASP A CA 1
ATOM 653 C C . ASP A 1 93 ? -11.587 -7.786 12.408 1.00 96.25 93 ASP A C 1
ATOM 655 O O . ASP A 1 93 ? -12.632 -7.350 12.898 1.00 96.25 93 ASP A O 1
ATOM 659 N N . SER A 1 94 ? -11.569 -8.600 11.350 1.00 95.75 94 SER A N 1
ATOM 660 C CA . SER A 1 94 ? -12.773 -9.187 10.752 1.00 95.75 94 SER A CA 1
ATOM 661 C C . SER A 1 94 ? -13.822 -8.155 10.292 1.00 95.75 94 SER A C 1
ATOM 663 O O . SER A 1 94 ? -15.019 -8.444 10.295 1.00 95.75 94 SER A O 1
ATOM 665 N N . SER A 1 95 ? -13.380 -6.956 9.910 1.00 95.38 95 SER A N 1
ATOM 666 C CA . SER A 1 95 ? -14.204 -5.835 9.438 1.00 95.38 95 SER A CA 1
ATOM 667 C C . SER A 1 95 ? -14.507 -5.946 7.943 1.00 95.38 95 SER A C 1
ATOM 669 O O . SER A 1 95 ? -13.663 -6.410 7.166 1.00 95.38 95 SER A O 1
ATOM 671 N N . GLN A 1 96 ? -15.694 -5.509 7.520 1.00 96.81 96 GLN A N 1
ATOM 672 C CA . GLN A 1 96 ? -16.115 -5.553 6.119 1.00 96.81 96 GLN A CA 1
ATOM 673 C C . GLN A 1 96 ? -16.639 -4.213 5.611 1.00 96.81 96 GLN A C 1
ATOM 675 O O . GLN A 1 96 ? -17.622 -3.673 6.110 1.00 96.81 96 GLN A O 1
ATOM 680 N N . TYR A 1 97 ? -16.036 -3.736 4.527 1.00 97.19 97 TYR A N 1
ATOM 681 C CA . TYR A 1 97 ? -16.468 -2.547 3.806 1.00 97.19 97 TYR A CA 1
ATOM 682 C C . TYR A 1 97 ? -16.814 -2.927 2.369 1.00 97.19 97 TYR A C 1
ATOM 684 O O . TYR A 1 97 ? -15.980 -3.509 1.668 1.00 97.19 97 TYR A O 1
ATOM 692 N N . SER A 1 98 ? -18.017 -2.584 1.908 1.00 97.19 98 SER A N 1
ATOM 693 C CA . SER A 1 98 ? -18.416 -2.796 0.517 1.00 97.19 98 SER A CA 1
ATOM 694 C C . SER A 1 98 ? -19.168 -1.616 -0.089 1.00 97.19 98 SER A C 1
ATOM 696 O O . SER A 1 98 ? -19.928 -0.922 0.587 1.00 97.19 98 SER A O 1
ATOM 698 N N . SER A 1 99 ? -18.945 -1.406 -1.389 1.00 96.25 99 SER A N 1
ATOM 699 C CA . SER A 1 99 ? -19.726 -0.492 -2.239 1.00 96.25 99 SER A CA 1
ATOM 700 C C . SER A 1 99 ? -19.756 0.961 -1.737 1.00 96.25 99 SER A C 1
ATOM 702 O O . SER A 1 99 ? -20.716 1.698 -1.965 1.00 96.25 99 SER A O 1
ATOM 704 N N . GLN A 1 100 ? -18.705 1.391 -1.038 1.00 94.12 100 GLN A N 1
ATOM 705 C CA . GLN A 1 100 ? -18.603 2.743 -0.497 1.00 94.12 100 GLN A CA 1
ATOM 706 C C . GLN A 1 100 ? -18.080 3.701 -1.569 1.00 94.12 100 GLN A C 1
ATOM 708 O O . GLN A 1 100 ? -17.095 3.418 -2.252 1.00 94.12 100 GLN A O 1
ATOM 713 N N . THR A 1 101 ? -18.708 4.869 -1.687 1.00 93.19 101 THR A N 1
ATOM 714 C CA . THR A 1 101 ? -18.190 5.970 -2.508 1.00 93.19 101 THR A CA 1
ATOM 715 C C . THR A 1 101 ? -17.867 7.149 -1.613 1.00 93.19 101 THR A C 1
ATOM 717 O O . THR A 1 101 ? -18.775 7.784 -1.075 1.00 93.19 101 THR A O 1
ATOM 720 N N . LEU A 1 102 ? -16.576 7.434 -1.487 1.00 91.00 102 LEU A N 1
ATOM 721 C CA . LEU A 1 102 ? -16.062 8.587 -0.773 1.00 91.00 102 LEU A CA 1
ATOM 722 C C . LEU A 1 102 ? -15.874 9.761 -1.733 1.00 91.00 102 LEU A C 1
ATOM 724 O O . LEU A 1 102 ? -15.414 9.596 -2.868 1.00 91.00 102 LEU A O 1
ATOM 728 N N . ASN A 1 103 ? -16.216 10.967 -1.305 1.00 87.75 103 ASN A N 1
ATOM 729 C CA . ASN A 1 103 ? -15.849 12.179 -2.022 1.00 87.75 103 ASN A CA 1
ATOM 730 C C . ASN A 1 103 ? -14.385 12.566 -1.756 1.00 87.75 103 ASN A C 1
ATOM 732 O O . ASN A 1 103 ? -13.718 12.019 -0.878 1.00 87.75 103 ASN A O 1
ATOM 736 N N . ASN A 1 104 ? -13.849 13.484 -2.562 1.00 83.00 104 ASN A N 1
ATOM 737 C CA . ASN A 1 104 ? -12.432 13.839 -2.468 1.00 83.00 104 ASN A CA 1
ATOM 738 C C . ASN A 1 104 ? -12.097 14.660 -1.208 1.00 83.00 104 ASN A C 1
ATOM 740 O O . ASN A 1 104 ? -10.928 14.786 -0.859 1.00 83.00 104 ASN A O 1
ATOM 744 N N . CYS A 1 105 ? -13.110 15.216 -0.541 1.00 84.81 105 CYS A N 1
ATOM 745 C CA . CYS A 1 105 ? -12.988 15.946 0.719 1.00 84.81 105 CYS A CA 1
ATOM 746 C C . CYS A 1 105 ? -13.061 15.014 1.938 1.00 84.81 105 CYS A C 1
ATOM 748 O O . CYS A 1 105 ? -12.675 15.405 3.036 1.00 84.81 105 CYS A O 1
ATOM 750 N N . GLU A 1 106 ? -13.604 13.807 1.764 1.00 88.75 106 GLU A N 1
ATOM 751 C CA . GLU A 1 106 ? -13.797 12.850 2.844 1.00 88.75 106 GLU A CA 1
ATOM 752 C C . GLU A 1 106 ? -12.482 12.147 3.209 1.00 88.75 106 GLU A C 1
ATOM 754 O O . GLU A 1 106 ? -11.693 11.776 2.322 1.00 88.75 106 GLU A O 1
ATOM 759 N N . PRO A 1 107 ? -12.251 11.902 4.510 1.00 91.19 107 PRO A N 1
ATOM 760 C CA . PRO A 1 107 ? -11.136 11.081 4.965 1.00 91.19 107 PRO A CA 1
ATOM 761 C C . PRO A 1 107 ? -11.250 9.646 4.418 1.00 91.19 107 PRO A C 1
ATOM 763 O O . PRO A 1 107 ? -12.330 9.225 3.991 1.00 91.19 107 PRO A O 1
ATOM 766 N N . PRO A 1 108 ? -10.150 8.872 4.379 1.00 95.25 108 PRO A N 1
ATOM 767 C CA . PRO A 1 108 ? -10.216 7.433 4.093 1.00 95.25 108 PRO A CA 1
ATOM 768 C C . PRO A 1 108 ? -11.146 6.722 5.085 1.00 95.25 108 PRO A C 1
ATOM 770 O O . PRO A 1 108 ? -11.398 7.253 6.163 1.00 95.25 108 PRO A O 1
ATOM 773 N N . LEU A 1 109 ? -11.647 5.532 4.734 1.00 96.19 109 LEU A N 1
ATOM 774 C CA . LEU A 1 109 ? -12.543 4.754 5.610 1.00 96.19 109 LEU A CA 1
ATOM 775 C C . LEU A 1 109 ? -11.942 4.537 7.004 1.00 96.19 109 LEU A C 1
ATOM 777 O O . LEU A 1 109 ? -12.648 4.583 8.011 1.00 96.19 109 LEU A O 1
ATOM 781 N N . LEU A 1 110 ? -10.629 4.331 7.051 1.00 96.62 110 LEU A N 1
ATOM 782 C CA . LEU A 1 110 ? -9.873 4.210 8.278 1.00 96.62 110 LEU A CA 1
ATOM 783 C C . LEU A 1 110 ? -8.634 5.101 8.225 1.00 96.62 110 LEU A C 1
ATOM 785 O O . LEU A 1 110 ? -7.800 4.973 7.330 1.00 96.62 110 LEU A O 1
ATOM 789 N N . GLU A 1 111 ? -8.485 5.966 9.217 1.00 95.81 111 GLU A N 1
ATOM 790 C CA . GLU A 1 111 ? -7.255 6.709 9.454 1.00 95.81 111 GLU A CA 1
ATOM 791 C C . GLU A 1 111 ? -6.725 6.374 10.847 1.00 95.81 111 GLU A C 1
ATOM 793 O O . GLU A 1 111 ? -7.466 6.425 11.824 1.00 95.81 111 GLU A O 1
ATOM 798 N N . LEU A 1 112 ? -5.449 6.016 10.944 1.00 95.25 112 LEU A N 1
ATOM 799 C CA . LEU A 1 112 ? -4.776 5.716 12.204 1.00 95.25 112 LEU A CA 1
ATOM 800 C C . LEU A 1 112 ? -3.647 6.726 12.404 1.00 95.25 112 LEU A C 1
ATOM 802 O O . LEU A 1 112 ? -2.725 6.782 11.590 1.00 95.25 112 LEU A O 1
ATOM 806 N N . ARG A 1 113 ? -3.697 7.511 13.482 1.00 92.25 113 ARG A N 1
ATOM 807 C CA . ARG A 1 113 ? -2.682 8.519 13.814 1.00 92.25 113 ARG A CA 1
ATOM 808 C C . ARG A 1 113 ? -2.005 8.191 15.134 1.00 92.25 113 ARG A C 1
ATOM 810 O O . ARG A 1 113 ? -2.666 8.089 16.165 1.00 92.25 113 ARG A O 1
ATOM 817 N N . GLY A 1 114 ? -0.685 8.017 15.099 1.00 88.12 114 GLY A N 1
ATOM 818 C CA . GLY A 1 114 ? 0.112 7.752 16.304 1.00 88.12 114 GLY A CA 1
ATOM 819 C C . GLY A 1 114 ? -0.180 6.416 16.996 1.00 88.12 114 GLY A C 1
ATOM 820 O O . GLY A 1 114 ? 0.324 6.173 18.082 1.00 88.12 114 GLY A O 1
ATOM 821 N N . CYS A 1 115 ? -0.974 5.532 16.385 1.00 89.25 115 CYS A N 1
ATOM 822 C CA . CYS A 1 115 ? -1.341 4.237 16.959 1.00 89.25 115 CYS A CA 1
ATOM 823 C C . CYS A 1 115 ? -0.225 3.214 16.815 1.00 89.25 115 CYS A C 1
ATOM 825 O O . CYS A 1 115 ? -0.241 2.386 15.903 1.00 89.25 115 CYS A O 1
ATOM 827 N N . SER A 1 116 ? 0.776 3.331 17.690 1.00 85.06 116 SER A N 1
ATOM 828 C CA . SER A 1 116 ? 1.874 2.373 17.803 1.00 85.06 116 SER A CA 1
ATOM 829 C C . SER A 1 116 ? 1.324 0.976 18.011 1.00 85.06 116 SER A C 1
ATOM 831 O O . SER A 1 116 ? 0.374 0.775 18.757 1.00 85.06 116 SER A O 1
ATOM 833 N N . ASN A 1 117 ? 1.921 -0.001 17.337 1.00 87.44 117 ASN A N 1
ATOM 834 C CA . ASN A 1 117 ? 1.558 -1.412 17.428 1.00 87.44 117 ASN A CA 1
ATOM 835 C C . ASN A 1 117 ? 0.160 -1.745 16.890 1.00 87.44 117 ASN A C 1
ATOM 837 O O . ASN A 1 117 ? -0.326 -2.846 17.133 1.00 87.44 117 ASN A O 1
ATOM 841 N N . ALA A 1 118 ? -0.491 -0.846 16.143 1.00 94.00 118 ALA A N 1
ATOM 842 C CA . ALA A 1 118 ? -1.805 -1.133 15.585 1.00 94.00 118 ALA A CA 1
ATOM 843 C C . ALA A 1 118 ? -1.776 -2.309 14.592 1.00 94.00 118 ALA A C 1
ATOM 845 O O . ALA A 1 118 ? -0.844 -2.473 13.796 1.00 94.00 118 ALA A O 1
ATOM 846 N N . ILE A 1 119 ? -2.835 -3.116 14.625 1.00 97.25 119 ILE A N 1
ATOM 847 C CA . ILE A 1 119 ? -3.002 -4.310 13.802 1.00 97.25 119 ILE A CA 1
ATOM 848 C C . ILE A 1 119 ? -4.317 -4.224 13.044 1.00 97.25 119 ILE A C 1
ATOM 850 O O . ILE A 1 119 ? -5.380 -4.071 13.635 1.00 97.25 119 ILE A O 1
ATOM 854 N N . LEU A 1 120 ? -4.250 -4.389 11.731 1.00 98.31 120 LEU A N 1
ATOM 855 C CA . LEU A 1 120 ? -5.406 -4.581 10.869 1.00 98.31 120 LEU A CA 1
ATOM 856 C C . LEU A 1 120 ? -5.386 -6.033 10.385 1.00 98.31 120 LEU A C 1
ATOM 858 O O . LEU A 1 120 ? -4.515 -6.386 9.589 1.00 98.31 120 LEU A O 1
ATOM 862 N N . SER A 1 121 ? -6.299 -6.889 10.848 1.00 97.94 121 SER A N 1
ATOM 863 C CA . SER A 1 121 ? -6.302 -8.318 10.500 1.00 97.94 121 SER A CA 1
ATOM 864 C C . SER A 1 121 ? -7.618 -8.862 9.935 1.00 97.94 121 SER A C 1
ATOM 866 O O . SER A 1 121 ? -8.699 -8.545 10.409 1.00 97.94 121 SER A O 1
ATOM 868 N N . ASN A 1 122 ? -7.543 -9.734 8.926 1.00 98.25 122 ASN A N 1
ATOM 869 C CA . ASN A 1 122 ? -8.707 -10.439 8.361 1.00 98.25 122 ASN A CA 1
ATOM 870 C C . ASN A 1 122 ? -9.835 -9.520 7.846 1.00 98.25 122 ASN A C 1
ATOM 872 O O . ASN A 1 122 ? -11.007 -9.901 7.847 1.00 98.25 122 ASN A O 1
ATOM 876 N N . ASN A 1 123 ? -9.509 -8.303 7.415 1.00 98.56 123 ASN A N 1
ATOM 877 C CA . ASN A 1 123 ? -10.493 -7.332 6.947 1.00 98.56 123 ASN A CA 1
ATOM 878 C C . ASN A 1 123 ? -10.682 -7.423 5.435 1.00 98.56 123 ASN A C 1
ATOM 880 O O . ASN A 1 123 ? -9.782 -7.826 4.694 1.00 98.56 123 ASN A O 1
ATOM 884 N N . THR A 1 124 ? -11.864 -7.029 4.971 1.00 98.62 124 THR A N 1
ATOM 885 C CA . THR A 1 124 ? -12.240 -7.076 3.557 1.00 98.62 124 THR A CA 1
ATOM 886 C C . THR A 1 124 ? -12.776 -5.725 3.097 1.00 98.62 124 THR A C 1
ATOM 888 O O . THR A 1 124 ? -13.724 -5.202 3.675 1.00 98.62 124 THR A O 1
ATOM 891 N N . PHE A 1 125 ? -12.189 -5.184 2.031 1.00 98.62 125 PHE A N 1
ATOM 892 C CA . PHE A 1 125 ? -12.593 -3.944 1.372 1.00 98.62 125 PHE A CA 1
ATOM 893 C C . PHE A 1 125 ? -12.903 -4.241 -0.095 1.00 98.62 125 PHE A C 1
ATOM 895 O O . PHE A 1 125 ? -12.019 -4.665 -0.843 1.00 98.62 125 PHE A O 1
ATOM 902 N N . ILE A 1 126 ? -14.152 -4.046 -0.516 1.00 98.31 126 ILE A N 1
ATOM 903 C CA . ILE A 1 126 ? -14.612 -4.406 -1.863 1.00 98.31 126 ILE A CA 1
ATOM 904 C C . ILE A 1 126 ? -15.362 -3.239 -2.504 1.00 98.31 126 ILE A C 1
ATOM 906 O O . ILE A 1 126 ? -16.291 -2.697 -1.918 1.00 98.31 126 ILE A O 1
ATOM 910 N N . SER A 1 127 ? -15.027 -2.897 -3.747 1.00 97.81 127 SER A N 1
ATOM 911 C CA . SER A 1 127 ? -15.731 -1.860 -4.521 1.00 97.81 127 SER A CA 1
ATOM 912 C C . SER A 1 127 ? -15.782 -0.513 -3.791 1.00 97.81 127 SER A C 1
ATOM 914 O O . SER A 1 127 ? -16.844 0.085 -3.624 1.00 97.81 127 SER A O 1
ATOM 916 N N . ILE A 1 128 ? -14.625 -0.048 -3.321 1.00 97.81 128 ILE A N 1
ATOM 917 C CA . ILE A 1 128 ? -14.500 1.232 -2.620 1.00 97.81 128 ILE A CA 1
ATOM 918 C C . ILE A 1 128 ? -13.972 2.269 -3.605 1.00 97.81 128 ILE A C 1
ATOM 920 O O . ILE A 1 128 ? -12.902 2.090 -4.176 1.00 97.81 128 ILE A O 1
ATOM 924 N N . THR A 1 129 ? -14.693 3.365 -3.808 1.00 95.56 129 THR A N 1
ATOM 925 C CA . THR A 1 129 ? -14.314 4.394 -4.785 1.00 95.56 129 THR A CA 1
ATOM 926 C C . THR A 1 129 ? -14.094 5.738 -4.108 1.00 95.56 129 THR A C 1
ATOM 928 O O . THR A 1 129 ? -14.981 6.222 -3.415 1.00 95.56 129 THR A O 1
ATOM 931 N N . ARG A 1 130 ? -12.959 6.398 -4.367 1.00 93.19 130 ARG A N 1
ATOM 932 C CA . ARG A 1 130 ? -12.781 7.836 -4.110 1.00 93.19 130 ARG A CA 1
ATOM 933 C C . ARG A 1 130 ? -13.077 8.640 -5.378 1.00 93.19 130 ARG A C 1
ATOM 935 O O . ARG A 1 130 ? -12.381 8.525 -6.392 1.00 93.19 130 ARG A O 1
ATOM 942 N N . SER A 1 131 ? -14.125 9.456 -5.329 1.00 86.69 131 SER A N 1
ATOM 943 C CA . SER A 1 131 ? -14.576 10.311 -6.433 1.00 86.69 131 SER A CA 1
ATOM 944 C C . SER A 1 131 ? -13.743 11.599 -6.569 1.00 86.69 131 SER A C 1
ATOM 946 O O . SER A 1 131 ? -13.024 11.989 -5.653 1.00 86.69 131 SER A O 1
ATOM 948 N N . THR A 1 132 ? -13.829 12.268 -7.724 1.00 73.94 132 THR A N 1
ATOM 949 C CA . THR A 1 132 ? -13.151 13.547 -8.027 1.00 73.94 132 THR A CA 1
ATOM 950 C C . THR A 1 132 ? -13.976 14.798 -7.703 1.00 73.94 132 THR A C 1
ATOM 952 O O . THR A 1 132 ? -13.488 15.914 -7.873 1.00 73.94 132 THR A O 1
ATOM 955 N N . ALA A 1 133 ? -15.234 14.652 -7.280 1.00 61.78 133 ALA A N 1
ATOM 956 C CA . ALA A 1 133 ? -16.177 15.765 -7.219 1.00 61.78 133 ALA A CA 1
ATOM 957 C C . ALA A 1 133 ? -16.072 16.575 -5.913 1.00 61.78 133 ALA A C 1
ATOM 959 O O . ALA A 1 133 ? -16.330 16.023 -4.847 1.00 61.78 133 ALA A O 1
ATOM 960 N N . GLN A 1 134 ? -15.744 17.875 -6.022 1.00 64.12 134 GLN A N 1
ATOM 961 C CA . GLN A 1 134 ? -16.379 19.045 -5.361 1.00 64.12 134 GLN A CA 1
ATOM 962 C C . GLN A 1 134 ? -15.457 20.292 -5.432 1.00 64.12 134 GLN A C 1
ATOM 964 O O . GLN A 1 134 ? -14.262 20.180 -5.158 1.00 64.12 134 GLN A O 1
ATOM 969 N N . PRO A 1 135 ? -15.974 21.494 -5.758 1.00 64.25 135 PRO A N 1
ATOM 970 C CA . PRO A 1 135 ? -15.252 22.753 -5.574 1.00 64.25 135 PRO A CA 1
ATOM 971 C C . PRO A 1 135 ? -15.371 23.254 -4.123 1.00 64.25 135 PRO A C 1
ATOM 973 O O . PRO A 1 135 ? -16.479 23.405 -3.618 1.00 64.25 135 PRO A O 1
ATOM 976 N N . GLY A 1 136 ? -14.245 23.592 -3.484 1.00 71.69 136 GLY A N 1
ATOM 977 C CA . GLY A 1 136 ? -14.226 24.394 -2.248 1.00 71.69 136 GLY A CA 1
ATOM 978 C C . GLY A 1 136 ? -13.761 23.700 -0.961 1.00 71.69 136 GLY A C 1
ATOM 979 O O . GLY A 1 136 ? -13.868 24.306 0.101 1.00 71.69 136 GLY A O 1
ATOM 980 N N . CYS A 1 137 ? -13.232 22.476 -1.029 1.00 75.75 137 CYS A N 1
ATOM 981 C CA . CYS A 1 137 ? -12.654 21.768 0.120 1.00 75.75 137 CYS A CA 1
ATOM 982 C C . CYS A 1 137 ? -11.163 21.454 -0.092 1.00 75.75 137 CYS A C 1
ATOM 984 O O . CYS A 1 137 ? -10.671 21.449 -1.222 1.00 75.75 137 CYS A O 1
ATOM 986 N N . THR A 1 138 ? -10.452 21.145 0.993 1.00 74.94 138 THR A N 1
ATOM 987 C CA . THR A 1 138 ? -9.113 20.551 0.912 1.00 74.94 138 THR A CA 1
ATOM 988 C C . THR A 1 138 ? -9.245 19.082 0.522 1.00 74.94 138 THR A C 1
ATOM 990 O O . THR A 1 138 ? -9.942 18.323 1.193 1.00 74.94 138 THR A O 1
ATOM 993 N N . ILE A 1 139 ? -8.580 18.685 -0.561 1.00 74.19 139 ILE A N 1
ATOM 994 C CA . ILE A 1 139 ? -8.557 17.298 -1.032 1.00 74.19 139 ILE A CA 1
ATOM 995 C C . ILE A 1 139 ? -7.817 16.426 -0.011 1.00 74.19 139 ILE A C 1
ATOM 997 O O . ILE A 1 139 ? -6.713 16.767 0.415 1.00 74.19 139 ILE A O 1
ATOM 1001 N N . SER A 1 140 ? -8.407 15.287 0.351 1.00 85.00 140 SER A N 1
ATOM 1002 C CA . SER A 1 140 ? -7.714 14.249 1.108 1.00 85.00 140 SER A CA 1
ATOM 1003 C C . SER A 1 140 ? -6.555 13.705 0.278 1.00 85.00 140 SER A C 1
ATOM 1005 O O . SER A 1 140 ? -6.752 13.237 -0.844 1.00 85.00 140 SER A O 1
ATOM 1007 N N . LYS A 1 141 ? -5.342 13.741 0.838 1.00 90.12 141 LYS A N 1
ATOM 1008 C CA . LYS A 1 141 ? -4.154 13.180 0.183 1.00 90.12 141 LYS A CA 1
ATOM 1009 C C . LYS A 1 141 ? -4.152 11.651 0.153 1.00 90.12 141 LYS A C 1
ATOM 1011 O O . LYS A 1 141 ? -3.316 11.058 -0.504 1.00 90.12 141 LYS A O 1
ATOM 1016 N N . TYR A 1 142 ? -5.058 10.984 0.856 1.00 94.56 142 TYR A N 1
ATOM 1017 C CA . TYR A 1 142 ? -5.069 9.525 0.943 1.00 94.56 142 TYR A CA 1
ATOM 1018 C C . TYR A 1 142 ? -5.970 8.908 -0.127 1.00 94.56 142 TYR A C 1
ATOM 1020 O O . TYR A 1 142 ? -6.899 9.548 -0.626 1.00 94.56 142 TYR A O 1
ATOM 1028 N N . GLY A 1 143 ? -5.737 7.646 -0.471 1.00 95.38 143 GLY A N 1
ATOM 1029 C CA . GLY A 1 143 ? -6.677 6.800 -1.198 1.00 95.38 143 GLY A CA 1
ATOM 1030 C C . GLY A 1 143 ? -7.713 6.159 -0.263 1.00 95.38 143 GLY A C 1
ATOM 1031 O O . GLY A 1 143 ? -7.761 6.473 0.932 1.00 95.38 143 GLY A O 1
ATOM 1032 N N . PRO A 1 144 ? -8.693 5.429 -0.814 1.00 96.00 144 PRO A N 1
ATOM 1033 C CA . PRO A 1 144 ? -10.025 5.302 -0.215 1.00 96.00 144 PRO A CA 1
ATOM 1034 C C . PRO A 1 144 ? -10.083 4.528 1.106 1.00 96.00 144 PRO A C 1
ATOM 1036 O O . PRO A 1 144 ? -10.975 4.787 1.910 1.00 96.00 144 PRO A O 1
ATOM 1039 N N . CYS A 1 145 ? -9.175 3.580 1.332 1.00 97.75 145 CYS A N 1
ATOM 1040 C CA . CYS A 1 145 ? -9.348 2.588 2.390 1.00 97.75 145 CYS A CA 1
ATOM 1041 C C . CYS A 1 145 ? -8.650 2.967 3.694 1.00 97.75 145 CYS A C 1
ATOM 1043 O O . CYS A 1 145 ? -9.332 3.367 4.634 1.00 97.75 145 CYS A O 1
ATOM 1045 N N . VAL A 1 146 ? -7.327 2.815 3.771 1.00 98.31 146 VAL A N 1
ATOM 1046 C CA . VAL A 1 146 ? -6.598 2.929 5.036 1.00 98.31 146 VAL A CA 1
ATOM 1047 C C . VAL A 1 146 ? -5.431 3.897 4.898 1.00 98.31 146 VAL A C 1
ATOM 1049 O O . VAL A 1 146 ? -4.552 3.707 4.060 1.00 98.31 146 VAL A O 1
ATOM 1052 N N . ALA A 1 147 ? -5.392 4.906 5.759 1.00 97.62 147 ALA A N 1
ATOM 1053 C CA . ALA A 1 147 ? -4.210 5.730 5.966 1.00 97.62 147 ALA A CA 1
ATOM 1054 C C . ALA A 1 147 ? -3.646 5.477 7.358 1.00 97.62 147 ALA A C 1
ATOM 1056 O O . ALA A 1 147 ? -4.380 5.446 8.345 1.00 97.62 147 ALA A O 1
ATOM 1057 N N . VAL A 1 148 ? -2.333 5.320 7.436 1.00 96.31 148 VAL A N 1
ATOM 1058 C CA . VAL A 1 148 ? -1.625 5.210 8.699 1.00 96.31 148 VAL A CA 1
ATOM 1059 C C . VAL A 1 148 ? -0.531 6.255 8.735 1.00 96.31 148 VAL A C 1
ATOM 1061 O O . VAL A 1 148 ? 0.281 6.359 7.816 1.00 96.31 148 VAL A O 1
ATOM 1064 N N . VAL A 1 149 ? -0.554 7.057 9.790 1.00 93.06 149 VAL A N 1
ATOM 1065 C CA . VAL A 1 149 ? 0.177 8.311 9.860 1.00 93.06 149 VAL A CA 1
ATOM 1066 C C . VAL A 1 149 ? 0.925 8.380 11.188 1.00 93.06 149 VAL A C 1
ATOM 1068 O O . VAL A 1 149 ? 0.319 8.298 12.262 1.00 93.06 149 VAL A O 1
ATOM 1071 N N . GLY A 1 150 ? 2.245 8.543 11.121 1.00 86.75 150 GLY A N 1
ATOM 1072 C CA . GLY A 1 150 ? 3.074 8.773 12.304 1.00 86.75 150 GLY A CA 1
ATOM 1073 C C . GLY A 1 150 ? 2.680 10.072 13.016 1.00 86.75 150 GLY A C 1
ATOM 1074 O O . GLY A 1 150 ? 2.324 11.066 12.373 1.00 86.75 150 GLY A O 1
ATOM 1075 N N . ALA A 1 151 ? 2.728 10.090 14.348 1.00 79.44 151 ALA A N 1
ATOM 1076 C CA . ALA A 1 151 ? 2.480 11.319 15.100 1.00 79.44 151 ALA A CA 1
ATOM 1077 C C . ALA A 1 151 ? 3.702 12.247 15.024 1.00 79.44 151 ALA A C 1
ATOM 1079 O O . ALA A 1 151 ? 4.840 11.795 15.114 1.00 79.44 151 ALA A O 1
ATOM 1080 N N . ALA A 1 152 ? 3.473 13.559 14.915 1.00 75.75 152 ALA A N 1
ATOM 1081 C CA . ALA A 1 152 ? 4.561 14.546 14.907 1.00 75.75 152 ALA A CA 1
ATOM 1082 C C . ALA A 1 152 ? 5.356 14.574 16.230 1.00 75.75 152 ALA A C 1
ATOM 1084 O O . ALA A 1 152 ? 6.497 15.014 16.259 1.00 75.75 152 ALA A O 1
ATOM 1085 N N . SER A 1 153 ? 4.755 14.098 17.324 1.00 77.94 153 SER A N 1
ATOM 1086 C CA . SER A 1 153 ? 5.354 14.009 18.661 1.00 77.94 153 SER A CA 1
ATOM 1087 C C . SER A 1 153 ? 5.919 12.624 18.993 1.00 77.94 153 SER A C 1
ATOM 1089 O O . SER A 1 153 ? 6.103 12.314 20.165 1.00 77.94 153 SER A O 1
ATOM 1091 N N . GLN A 1 154 ? 6.075 11.750 17.998 1.00 74.62 154 GLN A N 1
ATOM 1092 C CA . GLN A 1 154 ? 6.500 10.369 18.212 1.00 74.62 154 GLN A CA 1
ATOM 1093 C C . GLN A 1 154 ? 8.012 10.304 18.475 1.00 74.62 154 GLN A C 1
ATOM 1095 O O . GLN A 1 154 ? 8.813 10.661 17.612 1.00 74.62 154 GLN A O 1
ATOM 1100 N N . GLU A 1 155 ? 8.400 9.818 19.651 1.00 81.12 155 GLU A N 1
ATOM 1101 C CA . GLU A 1 155 ? 9.805 9.785 20.088 1.00 81.12 155 GLU A CA 1
ATOM 1102 C C . GLU A 1 155 ? 10.436 8.395 19.930 1.00 81.12 155 GLU A C 1
ATOM 1104 O O . GLU A 1 155 ? 11.656 8.289 19.797 1.00 81.12 155 GLU A O 1
ATOM 1109 N N . THR A 1 156 ? 9.631 7.324 19.933 1.00 84.31 156 THR A N 1
ATOM 1110 C CA . THR A 1 156 ? 10.129 5.947 19.791 1.00 84.31 156 THR A CA 1
ATOM 1111 C C . THR A 1 156 ? 9.754 5.319 18.454 1.00 84.31 156 THR A C 1
ATOM 1113 O O . THR A 1 156 ? 8.889 5.809 17.725 1.00 84.31 156 THR A O 1
ATOM 1116 N N . ASP A 1 157 ? 10.443 4.233 18.100 1.00 87.50 157 ASP A N 1
ATOM 1117 C CA . ASP A 1 157 ? 10.150 3.488 16.881 1.00 87.50 157 ASP A CA 1
ATOM 1118 C C . ASP A 1 157 ? 8.740 2.894 16.924 1.00 87.50 157 ASP A C 1
ATOM 1120 O O . ASP A 1 157 ? 8.327 2.232 17.876 1.00 87.50 157 ASP A O 1
ATOM 1124 N N . TRP A 1 158 ? 8.017 3.092 15.834 1.00 86.75 158 TRP A N 1
ATOM 1125 C CA . TRP A 1 158 ? 6.616 2.746 15.696 1.00 86.75 158 TRP A CA 1
ATOM 1126 C C . TRP A 1 158 ? 6.436 1.659 14.644 1.00 86.75 158 TRP A C 1
ATOM 1128 O O . TRP A 1 158 ? 7.139 1.604 13.624 1.00 86.75 158 TRP A O 1
ATOM 1138 N N . SER A 1 159 ? 5.460 0.786 14.884 1.00 91.12 159 SER A N 1
ATOM 1139 C CA . SER A 1 159 ? 5.127 -0.296 13.966 1.00 91.12 159 SER A CA 1
ATOM 1140 C C . SER A 1 159 ? 3.624 -0.438 13.740 1.00 91.12 159 SER A C 1
ATOM 1142 O O . SER A 1 159 ? 2.827 -0.261 14.659 1.00 91.12 159 SER A O 1
ATOM 1144 N N . PHE A 1 160 ? 3.250 -0.806 12.515 1.00 95.62 160 PHE A N 1
ATOM 1145 C CA . PHE A 1 160 ? 1.904 -1.237 12.139 1.00 95.62 160 PHE A CA 1
ATOM 1146 C C . PHE A 1 160 ? 1.949 -2.587 11.430 1.00 95.62 160 PHE A C 1
ATOM 1148 O O . PHE A 1 160 ? 2.851 -2.851 10.634 1.00 95.62 160 PHE A O 1
ATOM 1155 N N . SER A 1 161 ? 0.947 -3.430 11.682 1.00 97.75 161 SER A N 1
ATOM 1156 C CA . SER A 1 161 ? 0.823 -4.745 11.050 1.00 97.75 161 SER A CA 1
ATOM 1157 C C . SER A 1 161 ? -0.510 -4.914 10.321 1.00 97.75 161 SER A C 1
ATOM 1159 O O . SER A 1 161 ? -1.576 -4.862 10.920 1.00 97.75 161 SER A O 1
ATOM 1161 N N . SER A 1 162 ? -0.457 -5.215 9.028 1.00 98.25 162 SER A N 1
ATOM 1162 C CA . SER A 1 162 ? -1.585 -5.661 8.209 1.00 98.25 162 SER A CA 1
ATOM 1163 C C . SER A 1 162 ? -1.467 -7.161 7.955 1.00 98.25 162 SER A C 1
ATOM 1165 O O . SER A 1 162 ? -0.528 -7.598 7.290 1.00 98.25 162 SER A O 1
ATOM 1167 N N . LEU A 1 163 ? -2.422 -7.954 8.440 1.00 98.50 163 LEU A N 1
ATOM 1168 C CA . LEU A 1 163 ? -2.381 -9.417 8.386 1.00 98.50 163 LEU A CA 1
ATOM 1169 C C . LEU A 1 163 ? -3.612 -9.982 7.667 1.00 98.50 163 LEU A C 1
ATOM 1171 O O . LEU A 1 163 ? -4.735 -9.819 8.130 1.00 98.50 163 LEU A O 1
ATOM 1175 N N . ALA A 1 164 ? -3.407 -10.708 6.569 1.00 98.44 164 ALA A N 1
ATOM 1176 C CA . ALA A 1 164 ? -4.469 -11.435 5.866 1.00 98.44 164 ALA A CA 1
ATOM 1177 C C . ALA A 1 164 ? -5.675 -10.570 5.435 1.00 98.44 164 ALA A C 1
ATOM 1179 O O . ALA A 1 164 ? -6.823 -11.005 5.509 1.00 98.44 164 ALA A O 1
ATOM 1180 N N . ASN A 1 165 ? -5.427 -9.335 4.988 1.00 98.81 165 ASN A N 1
ATOM 1181 C CA . ASN A 1 165 ? -6.482 -8.444 4.502 1.00 98.81 165 ASN A CA 1
ATOM 1182 C C . ASN A 1 165 ? -6.731 -8.628 2.999 1.00 98.81 165 ASN A C 1
ATOM 1184 O O . ASN A 1 165 ? -5.827 -8.993 2.244 1.00 98.81 165 ASN A O 1
ATOM 1188 N N . THR A 1 166 ? -7.951 -8.329 2.555 1.00 98.88 166 THR A N 1
ATOM 1189 C CA . THR A 1 166 ? -8.351 -8.382 1.143 1.00 98.88 166 THR A CA 1
ATOM 1190 C C . THR A 1 166 ? -8.857 -7.024 0.674 1.00 98.88 166 THR A C 1
ATOM 1192 O O . THR A 1 166 ? -9.785 -6.469 1.257 1.00 98.88 166 THR A O 1
ATOM 1195 N N . PHE A 1 167 ? -8.287 -6.524 -0.420 1.00 98.81 167 PHE A N 1
ATOM 1196 C CA . PHE A 1 167 ? -8.692 -5.298 -1.104 1.00 98.81 167 PHE A CA 1
ATOM 1197 C C . PHE A 1 167 ? -9.024 -5.632 -2.555 1.00 98.81 167 PHE A C 1
ATOM 1199 O O . PHE A 1 167 ? -8.176 -6.134 -3.291 1.00 98.81 167 PHE A O 1
ATOM 1206 N N . THR A 1 168 ? -10.265 -5.390 -2.971 1.00 98.75 168 THR A N 1
ATOM 1207 C CA . THR A 1 168 ? -10.731 -5.668 -4.334 1.00 98.75 168 THR A CA 1
ATOM 1208 C C . THR A 1 168 ? -11.461 -4.464 -4.902 1.00 98.75 168 THR A C 1
ATOM 1210 O O . THR A 1 168 ? -12.438 -4.003 -4.318 1.00 98.75 168 THR A O 1
ATOM 1213 N N . SER A 1 169 ? -11.037 -3.982 -6.071 1.00 98.00 169 SER A N 1
ATOM 1214 C CA . SER A 1 169 ? -11.654 -2.821 -6.732 1.00 98.00 169 SER A CA 1
ATOM 1215 C C . SER A 1 169 ? -11.722 -1.593 -5.814 1.00 98.00 169 SER A C 1
ATOM 1217 O O . SER A 1 169 ? -12.767 -0.958 -5.677 1.00 98.00 169 SER A O 1
ATOM 1219 N N . THR A 1 170 ? -10.612 -1.287 -5.137 1.00 97.88 170 THR A N 1
ATOM 1220 C CA . THR A 1 170 ? -10.472 -0.082 -4.312 1.00 97.88 170 THR A CA 1
ATOM 1221 C C . THR A 1 170 ? -9.747 0.989 -5.123 1.00 97.88 170 THR A C 1
ATOM 1223 O O . THR A 1 170 ? -8.556 0.862 -5.407 1.00 97.88 170 THR A O 1
ATOM 1226 N N . ILE A 1 171 ? -10.479 2.002 -5.590 1.00 96.62 171 ILE A N 1
ATOM 1227 C CA . ILE A 1 171 ? -10.016 2.873 -6.675 1.00 96.62 171 ILE A CA 1
ATOM 1228 C C . ILE A 1 171 ? -10.153 4.368 -6.381 1.00 96.62 171 ILE A C 1
ATOM 1230 O O . ILE A 1 171 ? -11.112 4.829 -5.762 1.00 96.62 171 ILE A O 1
ATOM 1234 N N . CYS A 1 172 ? -9.230 5.148 -6.927 1.00 94.50 172 CYS A N 1
ATOM 1235 C CA . CYS A 1 172 ? -9.363 6.579 -7.153 1.00 94.50 172 CYS A CA 1
ATOM 1236 C C . CYS A 1 172 ? -9.920 6.777 -8.577 1.00 94.50 172 CYS A C 1
ATOM 1238 O O . CYS A 1 172 ? -9.327 6.340 -9.558 1.00 94.50 172 CYS A O 1
ATOM 1240 N N . SER A 1 173 ? -11.098 7.397 -8.689 1.00 89.31 173 SER A N 1
ATOM 1241 C CA . SER A 1 173 ? -11.925 7.463 -9.920 1.00 89.31 173 SER A CA 1
ATOM 1242 C C . SER A 1 173 ? -11.277 8.129 -11.142 1.00 89.31 173 SER A C 1
ATOM 1244 O O . SER A 1 173 ? -11.717 7.916 -12.269 1.00 89.31 173 SER A O 1
ATOM 1246 N N . SER A 1 174 ? -10.236 8.927 -10.937 1.00 87.88 174 SER A N 1
ATOM 1247 C CA . SER A 1 174 ? -9.331 9.394 -11.985 1.00 87.88 174 SER A CA 1
ATOM 1248 C C . SER A 1 174 ? -7.919 9.129 -11.509 1.00 87.88 174 SER A C 1
ATOM 1250 O O . SER A 1 174 ? -7.666 9.308 -10.327 1.00 87.88 174 SER A O 1
ATOM 1252 N N . ILE A 1 175 ? -6.999 8.757 -12.388 1.00 90.25 175 ILE A N 1
ATOM 1253 C CA . ILE A 1 175 ? -5.587 8.612 -12.026 1.00 90.25 175 ILE A CA 1
ATOM 1254 C C . ILE A 1 175 ? -4.844 9.802 -12.618 1.00 90.25 175 ILE A C 1
ATOM 1256 O O . ILE A 1 175 ? -4.872 10.007 -13.831 1.00 90.25 175 ILE A O 1
ATOM 1260 N N . SER A 1 176 ? -4.254 10.631 -11.761 1.00 87.56 176 SER A N 1
ATOM 1261 C CA . SER A 1 176 ? -3.501 11.817 -12.170 1.00 87.56 176 SER A CA 1
ATOM 1262 C C . SER A 1 176 ? -2.438 12.191 -11.146 1.00 87.56 176 SER A C 1
ATOM 1264 O O . SER A 1 176 ? -2.737 12.368 -9.967 1.00 87.56 176 SER A O 1
ATOM 1266 N N . ALA A 1 177 ? -1.220 12.458 -11.621 1.00 80.56 177 ALA A N 1
ATOM 1267 C CA . ALA A 1 177 ? -0.116 12.919 -10.778 1.00 80.56 177 ALA A CA 1
ATOM 1268 C C . ALA A 1 177 ? -0.463 14.217 -10.030 1.00 80.56 177 ALA A C 1
ATOM 1270 O O . ALA A 1 177 ? -0.003 14.450 -8.918 1.00 80.56 177 ALA A O 1
ATOM 1271 N N . THR A 1 178 ? -1.309 15.064 -10.626 1.00 82.56 178 THR A N 1
ATOM 1272 C CA . THR A 1 178 ? -1.696 16.360 -10.054 1.00 82.56 178 THR A CA 1
ATOM 1273 C C . THR A 1 178 ? -2.653 16.243 -8.871 1.00 82.56 178 THR A C 1
ATOM 1275 O O . THR A 1 178 ? -2.827 17.214 -8.142 1.00 82.56 178 THR A O 1
ATOM 1278 N N . SER A 1 179 ? -3.330 15.102 -8.715 1.00 80.88 179 SER A N 1
ATOM 1279 C CA . SER A 1 179 ? -4.295 14.879 -7.636 1.00 80.88 179 SER A CA 1
ATOM 1280 C C . SER A 1 179 ? -3.625 14.410 -6.344 1.00 80.88 179 SER A C 1
ATOM 1282 O O . SER A 1 179 ? -4.162 14.672 -5.271 1.00 80.88 179 SER A O 1
ATOM 1284 N N . GLY A 1 180 ? -2.451 13.779 -6.439 1.00 87.31 180 GLY A N 1
ATOM 1285 C CA . GLY A 1 180 ? -1.592 13.491 -5.293 1.00 87.31 180 GLY A CA 1
ATOM 1286 C C . GLY A 1 180 ? -2.124 12.455 -4.304 1.00 87.31 180 GLY A C 1
ATOM 1287 O O . GLY A 1 180 ? -1.643 12.430 -3.175 1.00 87.31 180 GLY A O 1
ATOM 1288 N N . ARG A 1 181 ? -3.114 11.628 -4.672 1.00 93.06 181 ARG A N 1
ATOM 1289 C CA . ARG A 1 181 ? -3.692 10.652 -3.740 1.00 93.06 181 ARG A CA 1
ATOM 1290 C C . ARG A 1 181 ? -2.820 9.412 -3.605 1.00 93.06 181 ARG A C 1
ATOM 1292 O O . ARG A 1 181 ? -2.431 8.785 -4.590 1.00 93.06 181 ARG A O 1
ATOM 1299 N N . LEU A 1 182 ? -2.585 9.040 -2.359 1.00 95.69 182 LEU A N 1
ATOM 1300 C CA . LEU A 1 182 ? -1.623 8.031 -1.951 1.00 95.69 182 LEU A CA 1
ATOM 1301 C C . LEU A 1 182 ? -2.335 6.715 -1.635 1.00 95.69 182 LEU A C 1
ATOM 1303 O O . LEU A 1 182 ? -3.187 6.689 -0.752 1.00 95.69 182 LEU A O 1
ATOM 1307 N N . GLY A 1 183 ? -1.972 5.630 -2.315 1.00 97.38 183 GLY A N 1
ATOM 1308 C CA . GLY A 1 183 ? -2.347 4.271 -1.935 1.00 97.38 183 GLY A CA 1
ATOM 1309 C C . GLY A 1 183 ? -3.804 3.899 -2.204 1.00 97.38 183 GLY A C 1
ATOM 1310 O O . GLY A 1 183 ? -4.703 4.311 -1.478 1.00 97.38 183 GLY A O 1
ATOM 1311 N N . GLY A 1 184 ? -4.071 3.032 -3.185 1.00 97.25 184 GLY A N 1
ATOM 1312 C CA . GLY A 1 184 ? -5.439 2.538 -3.429 1.00 97.25 184 GLY A CA 1
ATOM 1313 C C . GLY A 1 184 ? -6.031 1.715 -2.274 1.00 97.25 184 GLY A C 1
ATOM 1314 O O . GLY A 1 184 ? -7.252 1.652 -2.121 1.00 97.25 184 GLY A O 1
ATOM 1315 N N . ALA A 1 185 ? -5.178 1.105 -1.452 1.00 98.56 185 ALA A N 1
ATOM 1316 C CA . ALA A 1 185 ? -5.541 0.351 -0.255 1.00 98.56 185 ALA A CA 1
ATOM 1317 C C . ALA A 1 185 ? -4.891 0.940 1.005 1.00 98.56 185 ALA A C 1
ATOM 1319 O O . ALA A 1 185 ? -5.601 1.245 1.964 1.00 98.56 185 ALA A O 1
ATOM 1320 N N . PHE A 1 186 ? -3.568 1.129 0.987 1.00 98.69 186 PHE A N 1
ATOM 1321 C CA . PHE A 1 186 ? -2.807 1.667 2.116 1.00 98.69 186 PHE A CA 1
ATOM 1322 C C . PHE A 1 186 ? -1.980 2.888 1.731 1.00 98.69 186 PHE A C 1
ATOM 1324 O O . PHE A 1 186 ? -1.224 2.838 0.761 1.00 98.69 186 PHE A O 1
ATOM 1331 N N . ALA A 1 187 ? -2.040 3.922 2.563 1.00 98.12 187 ALA A N 1
ATOM 1332 C CA . ALA A 1 187 ? -1.045 4.986 2.614 1.00 98.12 187 ALA A CA 1
ATOM 1333 C C . ALA A 1 187 ? -0.312 4.946 3.959 1.00 98.12 187 ALA A C 1
ATOM 1335 O O . ALA A 1 187 ? -0.956 5.027 5.004 1.00 98.12 187 ALA A O 1
ATOM 1336 N N . PHE A 1 188 ? 1.014 4.840 3.931 1.00 97.38 188 PHE A N 1
ATOM 1337 C CA . PHE A 1 188 ? 1.880 4.953 5.103 1.00 97.38 188 PHE A CA 1
ATOM 1338 C C . PHE A 1 188 ? 2.677 6.251 5.015 1.00 97.38 188 PHE A C 1
ATOM 1340 O O . PHE A 1 188 ? 3.461 6.421 4.086 1.00 97.38 188 PHE A O 1
ATOM 1347 N N . GLU A 1 189 ? 2.476 7.151 5.973 1.00 93.44 189 GLU A N 1
ATOM 1348 C CA . GLU A 1 189 ? 3.101 8.476 5.982 1.00 93.44 189 GLU A CA 1
ATOM 1349 C C . GLU A 1 189 ? 3.743 8.767 7.337 1.00 93.44 189 GLU A C 1
ATOM 1351 O O . GLU A 1 189 ? 3.066 8.788 8.368 1.00 93.44 189 GLU A O 1
ATOM 1356 N N . HIS A 1 190 ? 5.038 9.062 7.341 1.00 90.12 190 HIS A N 1
ATOM 1357 C CA . HIS A 1 190 ? 5.747 9.527 8.534 1.00 90.12 190 HIS A CA 1
ATOM 1358 C C . HIS A 1 190 ? 5.925 11.055 8.512 1.00 90.12 190 HIS A C 1
ATOM 1360 O O . HIS A 1 190 ? 6.265 11.622 7.477 1.00 90.12 190 HIS A O 1
ATOM 1366 N N . ASN A 1 191 ? 5.675 11.722 9.647 1.00 81.50 191 ASN A N 1
ATOM 1367 C CA . ASN A 1 191 ? 5.633 13.190 9.772 1.00 81.50 191 ASN A CA 1
ATOM 1368 C C . ASN A 1 191 ? 6.918 13.798 10.379 1.00 81.50 191 ASN A C 1
ATOM 1370 O O . ASN A 1 191 ? 6.825 14.648 11.263 1.00 81.50 191 ASN A O 1
ATOM 1374 N N . ASP A 1 192 ? 8.102 13.378 9.926 1.00 73.75 192 ASP A N 1
ATOM 1375 C CA . ASP A 1 192 ? 9.405 13.922 10.364 1.00 73.75 192 ASP A CA 1
ATOM 1376 C C . ASP A 1 192 ? 9.583 13.976 11.900 1.00 73.75 192 ASP A C 1
ATOM 1378 O O . ASP A 1 192 ? 10.093 14.950 12.458 1.00 73.75 192 ASP A O 1
ATOM 1382 N N . SER A 1 193 ? 9.146 12.929 12.602 1.00 80.62 193 SER A N 1
ATOM 1383 C CA . SER A 1 193 ? 9.368 12.769 14.044 1.00 80.62 193 SER A CA 1
ATOM 1384 C C . SER A 1 193 ? 10.658 11.981 14.343 1.00 80.62 193 SER A C 1
ATOM 1386 O O . SER A 1 193 ? 11.159 11.279 13.458 1.00 80.62 193 SER A O 1
ATOM 1388 N N . PRO A 1 194 ? 11.233 12.086 15.562 1.00 82.44 194 PRO A N 1
ATOM 1389 C CA . PRO A 1 194 ? 12.464 11.373 15.918 1.00 82.44 194 PRO A CA 1
ATOM 1390 C C . PRO A 1 194 ? 12.382 9.847 15.772 1.00 82.44 194 PRO A C 1
ATOM 1392 O O . PRO A 1 194 ? 13.352 9.223 15.336 1.00 82.44 194 PRO A O 1
ATOM 1395 N N . GLY A 1 195 ? 11.242 9.252 16.133 1.00 85.69 195 GLY A N 1
ATOM 1396 C CA . GLY A 1 195 ? 11.024 7.809 16.051 1.00 85.69 195 GLY A CA 1
ATOM 1397 C C . GLY A 1 195 ? 10.824 7.320 14.616 1.00 85.69 195 GLY A C 1
ATOM 1398 O O . GLY A 1 195 ? 10.098 7.941 13.837 1.00 85.69 195 GLY A O 1
ATOM 1399 N N . ALA A 1 196 ? 11.425 6.182 14.252 1.00 89.00 196 ALA A N 1
ATOM 1400 C CA . ALA A 1 196 ? 11.220 5.605 12.926 1.00 89.00 196 ALA A CA 1
ATOM 1401 C C . ALA A 1 196 ? 9.806 5.019 12.781 1.00 89.00 196 ALA A C 1
ATOM 1403 O O . ALA A 1 196 ? 9.198 4.554 13.742 1.00 89.00 196 ALA A O 1
ATOM 1404 N N . MET A 1 197 ? 9.289 4.982 11.552 1.00 91.31 197 MET A N 1
ATOM 1405 C CA . MET A 1 197 ? 8.013 4.341 11.230 1.00 91.31 197 MET A CA 1
ATOM 1406 C C . MET A 1 197 ? 8.248 3.068 10.414 1.00 91.31 197 MET A C 1
ATOM 1408 O O . MET A 1 197 ? 9.000 3.075 9.433 1.00 91.31 197 MET A O 1
ATOM 1412 N N . SER A 1 198 ? 7.592 1.972 10.792 1.00 93.88 198 SER A N 1
ATOM 1413 C CA . SER A 1 198 ? 7.621 0.711 10.050 1.00 93.88 198 SER A CA 1
ATOM 1414 C C . SER A 1 198 ? 6.226 0.116 9.857 1.00 93.88 198 SER A C 1
ATOM 1416 O O . SER A 1 198 ? 5.378 0.162 10.743 1.00 93.88 198 SER A O 1
ATOM 1418 N N . ALA A 1 199 ? 5.982 -0.468 8.690 1.00 97.38 199 ALA A N 1
ATOM 1419 C CA . ALA A 1 199 ? 4.755 -1.177 8.366 1.00 97.38 199 ALA A CA 1
ATOM 1420 C C . ALA A 1 199 ? 5.080 -2.580 7.848 1.00 97.38 199 ALA A C 1
ATOM 1422 O O . ALA A 1 199 ? 5.958 -2.764 7.002 1.00 97.38 199 ALA A O 1
ATOM 1423 N N . VAL A 1 200 ? 4.348 -3.578 8.336 1.00 98.44 200 VAL A N 1
ATOM 1424 C CA . VAL A 1 200 ? 4.414 -4.962 7.864 1.00 98.44 200 VAL A CA 1
ATOM 1425 C C . VAL A 1 200 ? 3.079 -5.322 7.232 1.00 98.44 200 VAL A C 1
ATOM 1427 O O . VAL A 1 200 ? 2.044 -5.257 7.884 1.00 98.44 200 VAL A O 1
ATOM 1430 N N . VAL A 1 201 ? 3.091 -5.746 5.974 1.00 98.81 201 VAL A N 1
ATOM 1431 C CA . VAL A 1 201 ? 1.926 -6.276 5.263 1.00 98.81 201 VAL A CA 1
ATOM 1432 C C . VAL A 1 201 ? 2.200 -7.736 4.944 1.00 98.81 201 VAL A C 1
ATOM 1434 O O . VAL A 1 201 ? 3.119 -8.061 4.190 1.00 98.81 201 VAL A O 1
ATOM 1437 N N . LYS A 1 202 ? 1.404 -8.626 5.532 1.00 98.81 202 LYS A N 1
ATOM 1438 C CA . LYS A 1 202 ? 1.582 -10.069 5.419 1.00 98.81 202 LYS A CA 1
ATOM 1439 C C . LYS A 1 202 ? 0.313 -10.766 4.954 1.00 98.81 202 LYS A C 1
ATOM 1441 O O . LYS A 1 202 ? -0.776 -10.462 5.445 1.00 98.81 202 LYS A O 1
ATOM 1446 N N . GLY A 1 203 ? 0.448 -11.7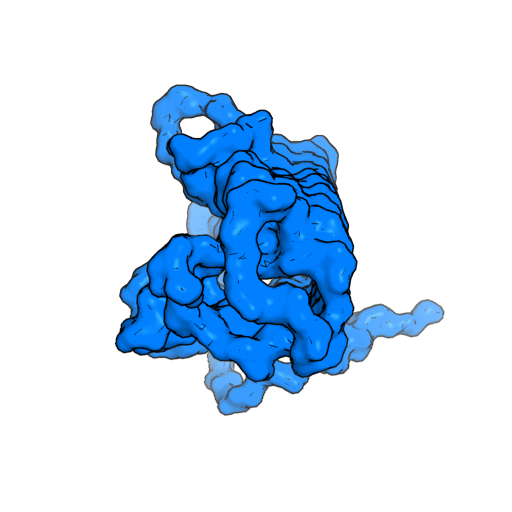36 4.052 1.00 98.69 203 GLY A N 1
ATOM 1447 C CA . GLY A 1 203 ? -0.656 -12.623 3.673 1.00 98.69 203 GLY A CA 1
ATOM 1448 C C . GLY A 1 203 ? -1.831 -11.913 2.998 1.00 98.69 203 GLY A C 1
ATOM 1449 O O . GLY A 1 203 ? -2.937 -12.441 3.023 1.00 98.69 203 GLY A O 1
ATOM 1450 N N . SER A 1 204 ? -1.641 -10.690 2.496 1.00 98.81 204 SER A N 1
ATOM 1451 C CA . SER A 1 204 ? -2.739 -9.835 2.033 1.00 98.81 204 SER A CA 1
ATOM 1452 C C . SER A 1 204 ? -2.910 -9.915 0.516 1.00 98.81 204 SER A C 1
ATOM 1454 O O . SER A 1 204 ? -1.960 -10.204 -0.213 1.00 98.81 204 SER A O 1
ATOM 1456 N N . THR A 1 205 ? -4.126 -9.657 0.038 1.00 98.94 205 THR A N 1
ATOM 1457 C CA . THR A 1 205 ? -4.472 -9.696 -1.389 1.00 98.94 205 THR A CA 1
ATOM 1458 C C . THR A 1 205 ? -4.979 -8.340 -1.861 1.00 98.94 205 THR A C 1
ATOM 1460 O O . THR A 1 205 ? -5.891 -7.774 -1.261 1.00 98.94 205 THR A O 1
ATOM 1463 N N . PHE A 1 206 ? -4.424 -7.856 -2.969 1.00 98.94 206 PHE A N 1
ATOM 1464 C CA . PHE A 1 206 ? -4.778 -6.602 -3.628 1.00 98.94 206 PHE A CA 1
ATOM 1465 C C . PHE A 1 206 ? -5.146 -6.901 -5.080 1.00 98.94 206 PHE A C 1
ATOM 1467 O O . PHE A 1 206 ? -4.308 -7.359 -5.855 1.00 98.94 206 PHE A O 1
ATOM 1474 N N . THR A 1 207 ? -6.406 -6.686 -5.446 1.00 98.88 207 THR A N 1
ATOM 1475 C CA . THR A 1 207 ? -6.922 -6.983 -6.789 1.00 98.88 207 THR A CA 1
ATOM 1476 C C . THR A 1 207 ? -7.607 -5.763 -7.373 1.00 98.88 207 THR A C 1
ATOM 1478 O O . THR A 1 207 ? -8.555 -5.241 -6.785 1.00 98.88 207 THR A O 1
ATOM 1481 N N . SER A 1 208 ? -7.152 -5.315 -8.543 1.00 98.69 208 SER A N 1
ATOM 1482 C CA . SER A 1 208 ? -7.734 -4.164 -9.246 1.00 98.69 208 SER A CA 1
ATOM 1483 C C . SER A 1 208 ? -7.827 -2.910 -8.370 1.00 98.69 208 SER A C 1
ATOM 1485 O O . SER A 1 208 ? -8.798 -2.159 -8.438 1.00 98.69 208 SER A O 1
ATOM 1487 N N . THR A 1 209 ? -6.839 -2.708 -7.499 1.00 98.81 209 THR A N 1
ATOM 1488 C CA . THR A 1 209 ? -6.720 -1.483 -6.710 1.00 98.81 209 THR A CA 1
ATOM 1489 C C . THR A 1 209 ? -6.055 -0.411 -7.561 1.00 98.81 209 THR A C 1
ATOM 1491 O O . THR A 1 209 ? -5.153 -0.714 -8.348 1.00 98.81 209 THR A O 1
ATOM 1494 N N . ALA A 1 210 ? -6.485 0.838 -7.427 1.00 98.25 210 ALA A N 1
ATOM 1495 C CA . ALA A 1 210 ? -5.904 1.910 -8.214 1.00 98.25 210 ALA A CA 1
ATOM 1496 C C . ALA A 1 210 ? -5.879 3.245 -7.480 1.00 98.25 210 ALA A C 1
ATOM 1498 O O . ALA A 1 210 ? -6.885 3.663 -6.915 1.00 98.25 210 ALA A O 1
ATOM 1499 N N . CYS A 1 211 ? -4.759 3.958 -7.529 1.00 96.50 211 CYS A N 1
ATOM 1500 C CA . CYS A 1 211 ? -4.713 5.355 -7.107 1.00 96.50 211 CYS A CA 1
ATOM 1501 C C . CYS A 1 211 ? -3.591 6.117 -7.809 1.00 96.50 211 CYS A C 1
ATOM 1503 O O . CYS A 1 211 ? -2.907 5.544 -8.646 1.00 96.50 211 CYS A O 1
ATOM 1505 N N . ASP A 1 212 ? -3.419 7.411 -7.531 1.00 96.06 212 ASP A N 1
ATOM 1506 C CA . ASP A 1 212 ? -2.430 8.218 -8.255 1.00 96.06 212 ASP A CA 1
ATOM 1507 C C . ASP A 1 212 ? -1.013 7.677 -8.018 1.00 96.06 212 ASP A C 1
ATOM 1509 O O . ASP A 1 212 ? -0.234 7.522 -8.955 1.00 96.06 212 ASP A O 1
ATOM 1513 N N . PHE A 1 213 ? -0.727 7.306 -6.775 1.00 97.50 213 PHE A N 1
ATOM 1514 C CA . PHE A 1 213 ? 0.594 6.939 -6.297 1.00 97.50 213 PHE A CA 1
ATOM 1515 C C . PHE A 1 213 ? 0.521 5.651 -5.491 1.00 97.50 213 PHE A C 1
ATOM 1517 O O . PHE A 1 213 ? -0.162 5.617 -4.470 1.00 97.50 213 PHE A O 1
ATOM 1524 N N . GLY A 1 214 ? 1.191 4.588 -5.948 1.00 98.06 214 GLY A N 1
ATOM 1525 C CA . GLY A 1 214 ? 1.086 3.276 -5.313 1.00 98.06 214 GLY A CA 1
ATOM 1526 C C . GLY A 1 214 ? -0.307 2.672 -5.487 1.00 98.06 214 GLY A C 1
ATOM 1527 O O . GLY A 1 214 ? -1.187 2.845 -4.642 1.00 98.06 214 GLY A O 1
ATOM 1528 N N . GLY A 1 215 ? -0.534 1.950 -6.587 1.00 98.12 215 GLY A N 1
ATOM 1529 C CA . GLY A 1 215 ? -1.888 1.518 -6.970 1.00 98.12 215 GLY A CA 1
ATOM 1530 C C . GLY A 1 215 ? -2.585 0.679 -5.899 1.00 98.12 215 GLY A C 1
ATOM 1531 O O . GLY A 1 215 ? -3.802 0.752 -5.741 1.00 98.12 215 GLY A O 1
ATOM 1532 N N . ALA A 1 216 ? -1.817 -0.060 -5.100 1.00 98.75 216 ALA A N 1
ATOM 1533 C CA . ALA A 1 216 ? -2.261 -0.650 -3.843 1.00 98.75 216 ALA A CA 1
ATOM 1534 C C . ALA A 1 216 ? -1.687 0.096 -2.633 1.00 98.75 216 ALA A C 1
ATOM 1536 O O . ALA A 1 216 ? -2.437 0.488 -1.738 1.00 98.75 216 ALA A O 1
ATOM 1537 N N . ILE A 1 217 ? -0.365 0.273 -2.592 1.00 98.94 217 ILE A N 1
ATOM 1538 C CA . ILE A 1 217 ? 0.340 0.760 -1.405 1.00 98.94 217 ILE A CA 1
ATOM 1539 C C . ILE A 1 217 ? 1.231 1.938 -1.772 1.00 98.94 217 ILE A C 1
ATOM 1541 O O . ILE A 1 217 ? 2.097 1.819 -2.637 1.00 98.94 217 ILE A O 1
ATOM 1545 N N . HIS A 1 218 ? 1.065 3.035 -1.046 1.00 98.62 218 HIS A N 1
ATOM 1546 C CA . HIS A 1 218 ? 2.044 4.109 -0.979 1.00 98.62 218 HIS A CA 1
ATOM 1547 C C . HIS A 1 218 ? 2.710 4.106 0.397 1.00 98.62 218 HIS A C 1
ATOM 1549 O O . HIS A 1 218 ? 2.025 3.973 1.411 1.00 98.62 218 HIS A O 1
ATOM 1555 N N . SER A 1 219 ? 4.030 4.257 0.439 1.00 98.00 219 SER A N 1
ATOM 1556 C CA . SER A 1 219 ? 4.787 4.391 1.684 1.00 98.00 219 SER A CA 1
ATOM 1557 C C . SER A 1 219 ? 5.832 5.484 1.539 1.00 98.00 219 SER A C 1
ATOM 1559 O O . SER A 1 219 ? 6.773 5.304 0.767 1.00 98.00 219 SER A O 1
ATOM 1561 N N . ALA A 1 220 ? 5.696 6.575 2.291 1.00 94.56 220 ALA A N 1
ATOM 1562 C CA . ALA A 1 220 ? 6.663 7.665 2.329 1.00 94.56 220 ALA A CA 1
ATOM 1563 C C . ALA A 1 220 ? 7.261 7.830 3.724 1.00 94.56 220 ALA A C 1
ATOM 1565 O O . ALA A 1 220 ? 6.550 7.886 4.729 1.00 94.56 220 ALA A O 1
ATOM 1566 N N . ASN A 1 221 ? 8.593 7.896 3.778 1.00 91.19 221 ASN A N 1
ATOM 1567 C CA . ASN A 1 221 ? 9.387 8.046 4.999 1.00 91.19 221 ASN A CA 1
ATOM 1568 C C . ASN A 1 221 ? 9.120 6.959 6.066 1.00 91.19 221 ASN A C 1
ATOM 1570 O O . ASN A 1 221 ? 9.606 7.040 7.191 1.00 91.19 221 ASN A O 1
ATOM 1574 N N . ALA A 1 222 ? 8.441 5.877 5.684 1.00 93.31 222 ALA A N 1
ATOM 1575 C CA . ALA A 1 222 ? 8.156 4.712 6.506 1.00 93.31 222 ALA A CA 1
ATOM 1576 C C . ALA A 1 222 ? 8.751 3.459 5.856 1.00 93.31 222 ALA A C 1
ATOM 1578 O O . ALA A 1 222 ? 8.597 3.238 4.653 1.00 93.31 222 ALA A O 1
ATOM 1579 N N . SER A 1 223 ? 9.429 2.625 6.648 1.00 95.81 223 SER A N 1
ATOM 1580 C CA . SER A 1 223 ? 9.904 1.321 6.174 1.00 95.81 223 SER A CA 1
ATOM 1581 C C . SER A 1 223 ? 8.718 0.398 5.911 1.00 95.81 223 SER A C 1
ATOM 1583 O O . SER A 1 223 ? 7.801 0.326 6.724 1.00 95.81 223 SER A O 1
ATOM 1585 N N . LEU A 1 224 ? 8.758 -0.357 4.819 1.00 98.56 224 LEU A N 1
ATOM 1586 C CA . LEU A 1 224 ? 7.686 -1.253 4.403 1.00 98.56 224 LEU A CA 1
ATOM 1587 C C . LEU A 1 224 ? 8.227 -2.668 4.216 1.00 98.56 224 LEU A C 1
ATOM 1589 O O . LEU A 1 224 ? 9.149 -2.894 3.438 1.00 98.56 224 LEU A O 1
ATOM 1593 N N . THR A 1 225 ? 7.626 -3.635 4.901 1.00 98.75 225 THR A N 1
ATOM 1594 C CA . THR A 1 225 ? 7.874 -5.063 4.684 1.00 98.75 225 THR A CA 1
ATOM 1595 C C . THR A 1 225 ? 6.631 -5.713 4.096 1.00 98.75 225 THR A C 1
ATOM 1597 O O . THR A 1 225 ? 5.583 -5.730 4.730 1.00 98.75 225 THR A O 1
ATOM 1600 N N . LEU A 1 226 ? 6.757 -6.277 2.900 1.00 98.81 226 LEU A N 1
ATOM 1601 C CA . LEU A 1 226 ? 5.736 -7.059 2.213 1.00 98.81 226 LEU A CA 1
ATOM 1602 C C . LEU A 1 226 ? 6.130 -8.530 2.271 1.00 98.81 226 LEU A C 1
ATOM 1604 O O . LEU A 1 226 ? 7.252 -8.896 1.918 1.00 98.81 226 LEU A O 1
ATOM 1608 N N . THR A 1 227 ? 5.237 -9.389 2.746 1.00 98.81 227 THR A N 1
ATOM 1609 C CA . THR A 1 227 ? 5.515 -10.824 2.861 1.00 98.81 227 THR A CA 1
ATOM 1610 C C . THR A 1 227 ? 4.290 -11.650 2.502 1.00 98.81 227 THR A C 1
ATOM 1612 O O . THR A 1 227 ? 3.173 -11.299 2.882 1.00 98.81 227 THR A O 1
ATOM 1615 N N . ASP A 1 228 ? 4.478 -12.743 1.766 1.00 98.81 228 ASP A N 1
ATOM 1616 C CA . ASP A 1 228 ? 3.414 -13.699 1.420 1.00 98.81 228 ASP A CA 1
ATOM 1617 C C . ASP A 1 228 ? 2.155 -13.030 0.823 1.00 98.81 228 ASP A C 1
ATOM 1619 O O . ASP A 1 228 ? 1.032 -13.447 1.099 1.00 98.81 228 ASP A O 1
ATOM 1623 N N . SER A 1 229 ? 2.311 -11.930 0.080 1.00 98.88 229 SER A N 1
ATOM 1624 C CA . SER A 1 229 ? 1.186 -11.106 -0.387 1.00 98.88 229 SER A CA 1
ATOM 1625 C C . SER A 1 229 ? 1.033 -11.159 -1.905 1.00 98.88 229 SER A C 1
ATOM 1627 O O . SER A 1 229 ? 1.992 -11.423 -2.631 1.00 98.88 229 SER A O 1
ATOM 1629 N N . THR A 1 230 ? -0.187 -10.919 -2.389 1.00 98.94 230 THR A N 1
ATOM 1630 C CA . THR A 1 230 ? -0.532 -11.007 -3.815 1.00 98.94 230 THR A CA 1
ATOM 1631 C C . THR A 1 230 ? -1.100 -9.692 -4.333 1.00 98.94 230 THR A C 1
ATOM 1633 O O . THR A 1 230 ? -2.043 -9.155 -3.756 1.00 98.94 230 THR A O 1
ATOM 1636 N N . PHE A 1 231 ? -0.564 -9.207 -5.453 1.00 98.94 231 PHE A N 1
ATOM 1637 C CA . PHE A 1 231 ? -0.984 -7.986 -6.142 1.00 98.94 231 PHE A CA 1
ATOM 1638 C C . PHE A 1 231 ? -1.325 -8.311 -7.594 1.00 98.94 231 PHE A C 1
ATOM 1640 O O . PHE A 1 231 ? -0.462 -8.789 -8.336 1.00 98.94 231 PHE A O 1
ATOM 1647 N N . THR A 1 232 ? -2.572 -8.078 -7.997 1.00 98.88 232 THR A N 1
ATOM 1648 C CA . THR A 1 232 ? -3.062 -8.421 -9.337 1.00 98.88 232 THR A CA 1
ATOM 1649 C C . THR A 1 232 ? -3.816 -7.265 -9.973 1.00 98.88 232 THR A C 1
ATOM 1651 O O . THR A 1 232 ? -4.810 -6.790 -9.420 1.00 98.88 232 THR A O 1
ATOM 1654 N N . GLY A 1 233 ? -3.398 -6.862 -11.174 1.00 98.69 233 GLY A N 1
ATOM 1655 C CA . GLY A 1 233 ? -4.138 -5.887 -11.975 1.00 98.69 233 GLY A CA 1
ATOM 1656 C C . GLY A 1 233 ? -4.238 -4.505 -11.332 1.00 98.69 233 GLY A C 1
ATOM 1657 O O . GLY A 1 233 ? -5.251 -3.836 -11.523 1.00 98.69 233 GLY A O 1
ATOM 1658 N N . THR A 1 234 ? -3.267 -4.110 -10.506 1.00 98.81 234 THR A N 1
ATOM 1659 C CA . THR A 1 234 ? -3.279 -2.801 -9.843 1.00 98.81 234 THR A CA 1
ATOM 1660 C C . THR A 1 234 ? -2.773 -1.705 -10.783 1.00 98.81 234 THR A C 1
ATOM 1662 O O . THR A 1 234 ? -1.987 -1.984 -11.692 1.00 98.81 234 THR A O 1
ATOM 1665 N N . LEU A 1 235 ? -3.220 -0.462 -10.581 1.00 98.62 235 LEU A N 1
ATOM 1666 C CA . LEU A 1 235 ? -2.929 0.651 -11.489 1.00 98.62 235 LEU A CA 1
ATOM 1667 C C . LEU A 1 235 ? -2.548 1.940 -10.746 1.00 98.62 235 LEU A C 1
ATOM 1669 O O . LEU A 1 235 ? -3.256 2.361 -9.831 1.00 98.62 235 LEU A O 1
ATOM 1673 N N . ALA A 1 236 ? -1.482 2.611 -11.182 1.00 98.38 236 ALA A N 1
ATOM 1674 C CA . ALA A 1 236 ? -1.129 3.949 -10.700 1.00 98.38 236 ALA A CA 1
ATOM 1675 C C . ALA A 1 236 ? -0.441 4.818 -11.751 1.00 98.38 236 ALA A C 1
ATOM 1677 O O . ALA A 1 236 ? -0.160 4.359 -12.855 1.00 98.38 236 ALA A O 1
ATOM 1678 N N . VAL A 1 237 ? -0.151 6.079 -11.416 1.00 97.88 237 VAL A N 1
ATOM 1679 C CA . VAL A 1 237 ? 0.797 6.877 -12.206 1.00 97.88 237 VAL A CA 1
ATOM 1680 C C . VAL A 1 237 ? 2.204 6.331 -12.021 1.00 97.88 237 VAL A C 1
ATOM 1682 O O . VAL A 1 237 ? 2.863 6.019 -13.008 1.00 97.88 237 VAL A O 1
ATOM 1685 N N . ASP A 1 238 ? 2.621 6.170 -10.768 1.00 97.62 238 ASP A N 1
ATOM 1686 C CA . ASP A 1 238 ? 3.923 5.635 -10.386 1.00 97.62 238 ASP A CA 1
ATOM 1687 C C . ASP A 1 238 ? 3.749 4.538 -9.339 1.00 97.62 238 ASP A C 1
ATOM 1689 O O . ASP A 1 238 ? 2.941 4.667 -8.412 1.00 97.62 238 ASP A O 1
ATOM 1693 N N . GLY A 1 239 ? 4.506 3.451 -9.503 1.00 97.81 239 GLY A N 1
ATOM 1694 C CA . GLY A 1 239 ? 4.413 2.288 -8.628 1.00 97.81 239 GLY A CA 1
ATOM 1695 C C . GLY A 1 239 ? 3.076 1.577 -8.791 1.00 97.81 239 GLY A C 1
ATOM 1696 O O . GLY A 1 239 ? 2.196 1.680 -7.933 1.00 97.81 239 GLY A O 1
ATOM 1697 N N . GLY A 1 240 ? 2.906 0.861 -9.905 1.00 98.25 240 GLY A N 1
ATOM 1698 C CA . GLY A 1 240 ? 1.606 0.313 -10.306 1.00 98.25 240 GLY A CA 1
ATOM 1699 C C . GLY A 1 240 ? 0.931 -0.533 -9.229 1.00 98.25 240 GLY A C 1
ATOM 1700 O O . GLY A 1 240 ? -0.286 -0.472 -9.072 1.00 98.25 240 GLY A O 1
ATOM 1701 N N . ALA A 1 241 ? 1.710 -1.253 -8.419 1.00 98.75 241 ALA A N 1
ATOM 1702 C CA . ALA A 1 241 ? 1.268 -1.843 -7.156 1.00 98.75 241 ALA A CA 1
ATOM 1703 C C . ALA A 1 241 ? 1.770 -1.051 -5.948 1.00 98.75 241 ALA A C 1
ATOM 1705 O O . ALA A 1 241 ? 0.985 -0.712 -5.059 1.00 98.75 241 ALA A O 1
ATOM 1706 N N . VAL A 1 242 ? 3.071 -0.768 -5.907 1.00 98.88 242 VAL A N 1
ATOM 1707 C CA . VAL A 1 242 ? 3.730 -0.177 -4.742 1.00 98.88 242 VAL A CA 1
ATOM 1708 C C . VAL A 1 242 ? 4.560 1.019 -5.168 1.00 98.88 242 VAL A C 1
ATOM 1710 O O . VAL A 1 242 ? 5.438 0.896 -6.019 1.00 98.88 242 VAL A O 1
ATOM 1713 N N . GLN A 1 243 ? 4.331 2.152 -4.517 1.00 98.56 243 GLN A N 1
ATOM 1714 C CA . GLN A 1 243 ? 5.272 3.260 -4.519 1.00 98.56 243 GLN A CA 1
ATOM 1715 C C . GLN A 1 243 ? 5.914 3.367 -3.139 1.00 98.56 243 GLN A C 1
ATOM 1717 O O . GLN A 1 243 ? 5.222 3.478 -2.126 1.00 98.56 243 GLN A O 1
ATOM 1722 N N . PHE A 1 244 ? 7.240 3.344 -3.114 1.00 98.12 244 PHE A N 1
ATOM 1723 C CA . PHE A 1 244 ? 8.035 3.523 -1.913 1.00 98.12 244 PHE A CA 1
ATOM 1724 C C . PHE A 1 244 ? 8.923 4.757 -2.056 1.00 98.12 244 PHE A C 1
ATOM 1726 O O . PHE A 1 244 ? 9.711 4.859 -2.996 1.00 98.12 244 PHE A O 1
ATOM 1733 N N . VAL A 1 245 ? 8.818 5.671 -1.100 1.00 95.31 245 VAL A N 1
ATOM 1734 C CA . VAL A 1 245 ? 9.608 6.896 -1.024 1.00 95.31 245 VAL A CA 1
ATOM 1735 C C . VAL A 1 245 ? 10.366 6.891 0.298 1.00 95.31 245 VAL A C 1
ATOM 1737 O O . VAL A 1 245 ? 9.789 7.059 1.369 1.00 95.31 245 VAL A O 1
ATOM 1740 N N . GLY A 1 246 ? 11.671 6.660 0.230 1.00 90.62 246 GLY A N 1
ATOM 1741 C CA . GLY A 1 246 ? 12.580 6.766 1.363 1.00 90.62 246 GLY A CA 1
ATOM 1742 C C . GLY A 1 246 ? 13.455 8.010 1.258 1.00 90.62 246 GLY A C 1
ATOM 1743 O O . GLY A 1 246 ? 13.676 8.556 0.174 1.00 90.62 246 GLY A O 1
ATOM 1744 N N . THR A 1 247 ? 14.028 8.431 2.382 1.00 82.56 247 THR A N 1
ATOM 1745 C CA . THR A 1 247 ? 15.124 9.405 2.364 1.00 82.56 247 THR A CA 1
ATOM 1746 C C . THR A 1 247 ? 16.356 8.807 1.678 1.00 82.56 247 THR A C 1
ATOM 1748 O O . THR A 1 247 ? 16.461 7.592 1.482 1.00 82.56 247 THR A O 1
ATOM 1751 N N . ASN A 1 248 ? 17.298 9.651 1.250 1.00 68.12 248 ASN A N 1
ATOM 1752 C CA . ASN A 1 248 ? 18.528 9.157 0.633 1.00 68.12 248 ASN A CA 1
ATOM 1753 C C . ASN A 1 248 ? 19.253 8.194 1.598 1.00 68.12 248 ASN A C 1
ATOM 1755 O O . ASN A 1 248 ? 19.303 8.464 2.795 1.00 68.12 248 ASN A O 1
ATOM 1759 N N . ALA A 1 249 ? 19.838 7.103 1.092 1.00 62.50 249 ALA A N 1
ATOM 1760 C CA . ALA A 1 249 ? 20.431 6.020 1.890 1.00 62.50 249 ALA A CA 1
ATOM 1761 C C . ALA A 1 249 ? 21.623 6.454 2.775 1.00 62.50 249 ALA A C 1
ATOM 1763 O O . ALA A 1 249 ? 22.188 5.649 3.508 1.00 62.50 249 ALA A O 1
ATOM 1764 N N . THR A 1 250 ? 22.007 7.726 2.727 1.00 62.22 250 THR A N 1
ATOM 1765 C CA . THR A 1 250 ? 23.043 8.352 3.553 1.00 62.22 250 THR A CA 1
ATOM 1766 C C . THR A 1 250 ? 22.489 9.122 4.757 1.00 62.22 250 THR A C 1
ATOM 1768 O O . THR A 1 250 ? 23.264 9.528 5.623 1.00 62.22 250 THR A O 1
ATOM 1771 N N . VAL A 1 251 ? 21.167 9.311 4.848 1.00 64.50 251 VAL A N 1
ATOM 1772 C CA . VAL A 1 251 ? 20.490 10.004 5.953 1.00 64.50 251 VAL A CA 1
ATOM 1773 C C . VAL A 1 251 ? 19.855 8.968 6.881 1.00 64.50 251 VAL A C 1
ATOM 1775 O O . VAL A 1 251 ? 19.147 8.068 6.438 1.00 64.50 251 VAL A O 1
ATOM 1778 N N . ALA A 1 252 ? 20.143 9.064 8.180 1.00 70.25 252 ALA A N 1
ATOM 1779 C CA . ALA A 1 252 ? 19.609 8.150 9.184 1.00 70.25 252 ALA A CA 1
ATOM 1780 C C . ALA A 1 252 ? 18.321 8.708 9.832 1.00 70.25 252 ALA A C 1
ATOM 1782 O O . ALA A 1 252 ? 18.271 9.911 10.090 1.00 70.25 252 ALA A O 1
ATOM 1783 N N . PRO A 1 253 ? 17.336 7.849 10.166 1.00 76.12 253 PRO A N 1
ATOM 1784 C CA . PRO A 1 253 ? 17.288 6.419 9.852 1.00 76.12 253 PRO A CA 1
ATOM 1785 C C . PRO A 1 253 ? 16.993 6.173 8.362 1.00 76.12 253 PRO A C 1
ATOM 1787 O O . PRO A 1 253 ? 16.155 6.843 7.771 1.00 76.12 253 PRO A O 1
ATOM 1790 N N . ILE A 1 254 ? 17.659 5.181 7.761 1.00 85.31 254 ILE A N 1
ATOM 1791 C CA . ILE A 1 254 ? 17.418 4.791 6.363 1.00 85.31 254 ILE A CA 1
ATOM 1792 C C . ILE A 1 254 ? 16.148 3.941 6.311 1.00 85.31 254 ILE A C 1
ATOM 1794 O O . ILE A 1 254 ? 16.115 2.844 6.881 1.00 85.31 254 ILE A O 1
ATOM 1798 N N . GLN A 1 255 ? 15.126 4.407 5.594 1.00 92.12 255 GLN A N 1
ATOM 1799 C CA . GLN A 1 255 ? 13.912 3.625 5.368 1.00 92.12 255 GLN A CA 1
ATOM 1800 C C . GLN A 1 255 ? 14.199 2.440 4.446 1.00 92.12 255 GLN A C 1
ATOM 1802 O O . GLN A 1 255 ? 15.012 2.530 3.523 1.00 92.12 255 GLN A O 1
ATOM 1807 N N . LYS A 1 256 ? 13.511 1.322 4.687 1.00 94.25 256 LYS A N 1
ATOM 1808 C CA . LYS A 1 256 ? 13.719 0.080 3.937 1.00 94.25 256 LYS A CA 1
ATOM 1809 C C . LYS A 1 256 ? 12.434 -0.426 3.303 1.00 94.25 256 LYS A C 1
ATOM 1811 O O . LYS A 1 256 ? 11.434 -0.563 4.001 1.00 94.25 256 LYS A O 1
ATOM 1816 N N . LEU A 1 257 ? 12.503 -0.798 2.030 1.00 97.69 257 LEU A N 1
ATOM 1817 C CA . LEU A 1 257 ? 11.522 -1.656 1.377 1.00 97.69 257 LEU A CA 1
ATOM 1818 C C . LEU A 1 257 ? 12.038 -3.099 1.385 1.00 97.69 257 LEU A C 1
ATOM 1820 O O . LEU A 1 257 ? 13.090 -3.394 0.821 1.00 97.69 257 LEU A O 1
ATOM 1824 N N . GLN A 1 258 ? 11.296 -4.007 2.009 1.00 98.31 258 GLN A N 1
ATOM 1825 C CA . GLN A 1 258 ? 11.554 -5.444 1.964 1.00 98.31 258 GLN A CA 1
ATOM 1826 C C . GLN A 1 258 ? 10.381 -6.152 1.301 1.00 98.31 258 GLN A C 1
ATOM 1828 O O . GLN A 1 258 ? 9.251 -6.017 1.757 1.00 98.31 258 GLN A O 1
ATOM 1833 N N . VAL A 1 259 ? 10.639 -6.943 0.267 1.00 98.75 259 VAL A N 1
ATOM 1834 C CA . VAL A 1 259 ? 9.622 -7.742 -0.424 1.00 98.75 259 VAL A CA 1
ATOM 1835 C C . VAL A 1 259 ? 10.035 -9.203 -0.369 1.00 98.75 259 VAL A C 1
ATOM 1837 O O . VAL A 1 259 ? 11.128 -9.549 -0.801 1.00 98.75 259 VAL A O 1
ATOM 1840 N N . LYS A 1 260 ? 9.190 -10.057 0.208 1.00 98.69 260 LYS A N 1
ATOM 1841 C CA . LYS A 1 260 ? 9.501 -11.470 0.452 1.00 98.69 260 LYS A CA 1
ATOM 1842 C C . LYS A 1 260 ? 8.357 -12.363 0.015 1.00 98.69 260 LYS A C 1
ATOM 1844 O O . LYS A 1 260 ? 7.205 -12.074 0.347 1.00 98.69 260 LYS A O 1
ATOM 1849 N N . SER A 1 261 ? 8.660 -13.445 -0.696 1.00 98.69 261 SER A N 1
ATOM 1850 C CA . SER A 1 261 ? 7.688 -14.501 -1.029 1.00 98.69 261 SER A CA 1
ATOM 1851 C C . SER A 1 261 ? 6.358 -13.970 -1.586 1.00 98.69 261 SER A C 1
ATOM 1853 O O . SER A 1 261 ? 5.290 -14.496 -1.284 1.00 98.69 261 SER A O 1
ATOM 1855 N N . SER A 1 262 ? 6.397 -12.866 -2.334 1.00 98.88 262 SER A N 1
ATOM 1856 C CA . SER A 1 262 ? 5.198 -12.153 -2.782 1.00 98.88 262 SER A CA 1
ATOM 1857 C C . SER A 1 262 ? 5.023 -12.285 -4.289 1.00 98.88 262 SER A C 1
ATOM 1859 O O . SER A 1 262 ? 5.989 -12.485 -5.025 1.00 98.88 262 SER A O 1
ATOM 1861 N N . THR A 1 263 ? 3.779 -12.195 -4.753 1.00 98.88 263 THR A N 1
ATOM 1862 C CA . THR A 1 263 ? 3.428 -12.375 -6.166 1.00 98.88 263 THR A CA 1
ATOM 1863 C C . THR A 1 263 ? 2.787 -11.117 -6.728 1.00 98.88 263 THR A C 1
ATOM 1865 O O . THR A 1 263 ? 1.816 -10.600 -6.179 1.00 98.88 263 THR A O 1
ATOM 1868 N N . PHE A 1 264 ? 3.300 -10.659 -7.864 1.00 98.88 264 PHE A N 1
ATOM 1869 C CA . PHE A 1 264 ? 2.828 -9.486 -8.583 1.00 98.88 264 PHE A CA 1
ATOM 1870 C C . PHE A 1 264 ? 2.506 -9.872 -10.024 1.00 98.88 264 PHE A C 1
ATOM 1872 O O . PHE A 1 264 ? 3.387 -10.330 -10.751 1.00 98.88 264 PHE A O 1
ATOM 1879 N N . THR A 1 265 ? 1.255 -9.686 -10.444 1.00 98.81 265 THR A N 1
ATOM 1880 C CA . THR A 1 265 ? 0.787 -10.083 -11.777 1.00 98.81 265 THR A CA 1
ATOM 1881 C C . THR A 1 265 ? 0.041 -8.949 -12.463 1.00 98.81 265 THR A C 1
ATOM 1883 O O . THR A 1 265 ? -0.965 -8.466 -11.948 1.00 98.81 265 THR A O 1
ATOM 1886 N N . SER A 1 266 ? 0.499 -8.573 -13.658 1.00 98.44 266 SER A N 1
ATOM 1887 C CA . SER A 1 266 ? -0.195 -7.631 -14.544 1.00 98.44 266 SER A CA 1
ATOM 1888 C C . SER A 1 266 ? -0.519 -6.293 -13.881 1.00 98.44 266 SER A C 1
ATOM 1890 O O . SER A 1 266 ? -1.609 -5.762 -14.063 1.00 98.44 266 SER A O 1
ATOM 1892 N N . ASN A 1 267 ? 0.406 -5.775 -13.071 1.00 98.69 267 ASN A N 1
ATOM 1893 C CA . ASN A 1 267 ? 0.272 -4.443 -12.490 1.00 98.69 267 ASN A CA 1
ATOM 1894 C C . ASN A 1 267 ? 0.857 -3.406 -13.455 1.00 98.69 267 ASN A C 1
ATOM 1896 O O . ASN A 1 267 ? 1.821 -3.692 -14.173 1.00 98.69 267 ASN A O 1
ATOM 1900 N N . THR A 1 268 ? 0.267 -2.214 -13.463 1.00 98.31 268 THR A N 1
ATOM 1901 C CA . THR A 1 268 ? 0.573 -1.178 -14.447 1.00 98.31 268 THR A CA 1
ATOM 1902 C C . THR A 1 268 ? 0.824 0.161 -13.768 1.00 98.31 268 THR A C 1
ATOM 1904 O O . THR A 1 268 ? 0.050 0.603 -12.920 1.00 98.31 268 THR A O 1
ATOM 1907 N N . ALA A 1 269 ? 1.880 0.850 -14.181 1.00 97.88 269 ALA A N 1
ATOM 1908 C CA . ALA A 1 269 ? 2.086 2.264 -13.911 1.00 97.88 269 ALA A CA 1
ATOM 1909 C C . ALA A 1 269 ? 1.987 3.051 -15.221 1.00 97.88 269 ALA A C 1
ATOM 1911 O O . ALA A 1 269 ? 2.361 2.558 -16.282 1.00 97.88 269 ALA A O 1
ATOM 1912 N N . VAL A 1 270 ? 1.513 4.292 -15.172 1.00 97.06 270 VAL A N 1
ATOM 1913 C CA . VAL A 1 270 ? 1.522 5.166 -16.355 1.00 97.06 270 VAL A CA 1
ATOM 1914 C C . VAL A 1 270 ? 2.953 5.576 -16.705 1.00 97.06 270 VAL A C 1
ATOM 1916 O O . VAL A 1 270 ? 3.313 5.591 -17.880 1.00 97.06 270 VAL A O 1
ATOM 1919 N N . THR A 1 271 ? 3.772 5.884 -15.700 1.00 94.94 271 THR A N 1
ATOM 1920 C CA . THR A 1 271 ? 5.073 6.534 -15.880 1.00 94.94 271 THR A CA 1
ATOM 1921 C C . THR A 1 271 ? 6.214 5.614 -15.454 1.00 94.94 271 THR A C 1
ATOM 1923 O O . THR A 1 271 ? 6.892 5.063 -16.324 1.00 94.94 271 THR A O 1
ATOM 1926 N N . THR A 1 272 ? 6.430 5.401 -14.151 1.00 93.88 272 THR A N 1
ATOM 1927 C CA . THR A 1 272 ? 7.574 4.615 -13.657 1.00 93.88 272 THR A CA 1
ATOM 1928 C C . THR A 1 272 ? 7.186 3.457 -12.744 1.00 93.88 272 THR A C 1
ATOM 1930 O O . THR A 1 272 ? 6.266 3.562 -11.934 1.00 93.88 272 THR A O 1
ATOM 1933 N N . GLY A 1 273 ? 7.929 2.350 -12.857 1.00 94.44 273 GLY A N 1
ATOM 1934 C CA . GLY A 1 273 ? 7.820 1.200 -11.960 1.00 94.44 273 GLY A CA 1
ATOM 1935 C C . GLY A 1 273 ? 6.472 0.503 -12.081 1.00 94.44 273 GLY A C 1
ATOM 1936 O O . GLY A 1 273 ? 5.614 0.637 -11.206 1.00 94.44 273 GLY A O 1
ATOM 1937 N N . GLY A 1 274 ? 6.280 -0.245 -13.169 1.00 96.31 274 GLY A N 1
ATOM 1938 C CA . GLY A 1 274 ? 4.984 -0.842 -13.507 1.00 96.31 274 GLY A CA 1
ATOM 1939 C C . GLY A 1 274 ? 4.418 -1.742 -12.418 1.00 96.31 274 GLY A C 1
ATOM 1940 O O . GLY A 1 274 ? 3.207 -1.834 -12.259 1.00 96.31 274 GLY A O 1
ATOM 1941 N N . ILE A 1 275 ? 5.282 -2.320 -11.584 1.00 98.31 275 ILE A N 1
ATOM 1942 C CA . ILE A 1 275 ? 4.887 -2.990 -10.348 1.00 98.31 275 ILE A CA 1
ATOM 1943 C C . ILE A 1 275 ? 5.341 -2.178 -9.134 1.00 98.31 275 ILE A C 1
ATOM 1945 O O . ILE A 1 275 ? 4.509 -1.792 -8.313 1.00 98.31 275 ILE A O 1
ATOM 1949 N N . ILE A 1 276 ? 6.645 -1.933 -9.004 1.00 98.50 276 ILE A N 1
ATOM 1950 C CA . ILE A 1 276 ? 7.224 -1.215 -7.867 1.00 98.50 276 ILE A CA 1
ATOM 1951 C C . ILE A 1 276 ? 8.017 -0.023 -8.379 1.00 98.50 276 ILE A C 1
ATOM 1953 O O . ILE A 1 276 ? 8.887 -0.168 -9.237 1.00 98.50 276 ILE A O 1
ATOM 1957 N N . GLN A 1 277 ? 7.767 1.139 -7.795 1.00 97.00 277 GLN A N 1
ATOM 1958 C CA . GLN A 1 277 ? 8.629 2.299 -7.942 1.00 97.00 277 GLN A CA 1
ATOM 1959 C C . GLN A 1 277 ? 9.259 2.633 -6.592 1.00 97.00 277 GLN A C 1
ATOM 1961 O O . GLN A 1 277 ? 8.576 2.668 -5.567 1.00 97.00 277 GLN A O 1
ATOM 1966 N N . VAL A 1 278 ? 10.571 2.846 -6.602 1.00 95.56 278 VAL A N 1
ATOM 1967 C CA . VAL A 1 278 ? 11.361 3.188 -5.422 1.00 95.56 278 VAL A CA 1
ATOM 1968 C C . VAL A 1 278 ? 12.075 4.509 -5.666 1.00 95.56 278 VAL A C 1
ATOM 1970 O O . VAL A 1 278 ? 12.859 4.643 -6.609 1.00 95.56 278 VAL A O 1
ATOM 1973 N N . THR A 1 279 ? 11.859 5.462 -4.769 1.00 93.00 279 THR A N 1
ATOM 1974 C CA . THR A 1 279 ? 12.594 6.723 -4.707 1.00 93.00 279 THR A CA 1
ATOM 1975 C C . THR A 1 279 ? 13.340 6.793 -3.380 1.00 93.00 279 THR A C 1
ATOM 1977 O O . THR A 1 279 ? 12.740 7.079 -2.353 1.00 93.00 279 THR A O 1
ATOM 1980 N N . GLY A 1 280 ? 14.649 6.525 -3.392 1.00 90.75 280 GLY A N 1
ATOM 1981 C CA . GLY A 1 280 ? 15.473 6.519 -2.177 1.00 90.75 280 GLY A CA 1
ATOM 1982 C C . GLY A 1 280 ? 15.242 5.309 -1.261 1.00 90.75 280 GLY A C 1
ATOM 1983 O O . GLY A 1 280 ? 14.579 4.341 -1.627 1.00 90.75 280 GLY A O 1
ATOM 1984 N N . GLY A 1 281 ? 15.837 5.350 -0.067 1.00 90.88 281 GLY A N 1
ATOM 1985 C CA . GLY A 1 281 ? 15.869 4.242 0.890 1.00 90.88 281 GLY A CA 1
ATOM 1986 C C . GLY A 1 281 ? 16.638 3.014 0.393 1.00 90.88 281 GLY A C 1
ATOM 1987 O O . GLY A 1 281 ? 17.210 3.018 -0.698 1.00 90.88 281 GLY A O 1
ATOM 1988 N N . ALA A 1 282 ? 16.660 1.963 1.214 1.00 91.81 282 ALA A N 1
ATOM 1989 C CA . ALA A 1 282 ? 17.279 0.681 0.879 1.00 91.81 282 ALA A CA 1
ATOM 1990 C C . ALA A 1 282 ? 16.231 -0.377 0.498 1.00 91.81 282 ALA A C 1
ATOM 1992 O O . ALA A 1 282 ? 15.152 -0.436 1.085 1.00 91.81 282 ALA A O 1
ATOM 1993 N N . VAL A 1 283 ? 16.563 -1.253 -0.444 1.00 92.94 283 VAL A N 1
ATOM 1994 C CA . VAL A 1 283 ? 15.646 -2.232 -1.034 1.00 92.94 283 VAL A CA 1
ATOM 1995 C C . VAL A 1 283 ? 16.212 -3.641 -0.902 1.00 92.94 283 VAL A C 1
ATOM 1997 O O . VAL A 1 283 ? 17.389 -3.886 -1.156 1.00 92.94 283 VAL A O 1
ATOM 2000 N N . SER A 1 284 ? 15.351 -4.585 -0.533 1.00 94.31 284 SER A N 1
ATOM 2001 C CA . SER A 1 284 ? 15.619 -6.019 -0.621 1.00 94.31 284 SER A CA 1
ATOM 2002 C C . SER A 1 284 ? 14.394 -6.744 -1.163 1.00 94.31 284 SER A C 1
ATOM 2004 O O . SER A 1 284 ? 13.269 -6.475 -0.739 1.00 94.31 284 SER A O 1
ATOM 2006 N N . ILE A 1 285 ? 14.616 -7.655 -2.107 1.00 95.44 285 ILE A N 1
ATOM 2007 C CA . ILE A 1 285 ? 13.574 -8.440 -2.764 1.00 95.44 285 ILE A CA 1
ATOM 2008 C C . ILE A 1 285 ? 14.040 -9.893 -2.792 1.00 95.44 285 ILE A C 1
ATOM 2010 O O . ILE A 1 285 ? 15.039 -10.212 -3.433 1.00 95.44 285 ILE A O 1
ATOM 2014 N N . ASP A 1 286 ? 13.323 -10.769 -2.102 1.00 95.88 286 ASP A N 1
ATOM 2015 C CA . ASP A 1 286 ? 13.696 -12.171 -1.953 1.00 95.88 286 ASP A CA 1
ATOM 2016 C C . ASP A 1 286 ? 12.526 -13.110 -2.267 1.00 95.88 286 ASP A C 1
ATOM 2018 O O . ASP A 1 286 ? 11.383 -12.872 -1.857 1.00 95.88 286 ASP A O 1
ATOM 2022 N N . GLY A 1 287 ? 12.801 -14.181 -3.013 1.00 96.75 287 GLY A N 1
ATOM 2023 C CA . GLY A 1 287 ? 11.849 -15.273 -3.240 1.00 96.75 287 GLY A CA 1
ATOM 2024 C C . GLY A 1 287 ? 10.523 -14.861 -3.891 1.00 96.75 287 GLY A C 1
ATOM 2025 O O . GLY A 1 287 ? 9.514 -15.536 -3.698 1.00 96.75 287 GLY A O 1
ATOM 2026 N N . SER A 1 288 ? 10.474 -13.731 -4.600 1.00 98.25 288 SER A N 1
ATOM 2027 C CA . SER A 1 288 ? 9.235 -13.126 -5.101 1.00 98.25 288 SER A CA 1
ATOM 2028 C C . SER A 1 288 ? 9.050 -13.331 -6.607 1.00 98.25 288 SER A C 1
ATOM 2030 O O . SER A 1 288 ? 10.002 -13.567 -7.349 1.00 98.25 288 SER A O 1
ATOM 2032 N N . THR A 1 289 ? 7.805 -13.256 -7.076 1.00 98.25 289 THR A N 1
ATOM 2033 C CA . THR A 1 289 ? 7.447 -13.457 -8.488 1.00 98.25 289 THR A CA 1
ATOM 2034 C C . THR A 1 289 ? 6.832 -12.196 -9.079 1.00 98.25 289 THR A C 1
ATOM 2036 O O . THR A 1 289 ? 5.846 -11.677 -8.560 1.00 98.25 289 THR A O 1
ATOM 2039 N N . PHE A 1 290 ? 7.378 -11.745 -10.206 1.00 97.88 290 PHE A N 1
ATOM 2040 C CA . PHE A 1 290 ? 6.934 -10.576 -10.957 1.00 97.88 290 PHE A CA 1
ATOM 2041 C C . PHE A 1 290 ? 6.579 -10.998 -12.379 1.00 97.88 290 PHE A C 1
ATOM 2043 O O . PHE A 1 290 ? 7.417 -11.539 -13.102 1.00 97.88 290 PHE A 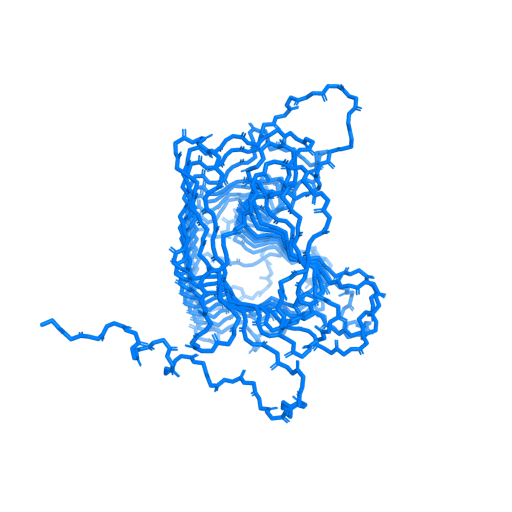O 1
ATOM 2050 N N . THR A 1 291 ? 5.330 -10.770 -12.776 1.00 97.50 291 THR A N 1
ATOM 2051 C CA . THR A 1 291 ? 4.810 -11.187 -14.079 1.00 97.50 291 THR A CA 1
ATOM 2052 C C . THR A 1 291 ? 4.101 -10.033 -14.769 1.00 97.50 291 THR A C 1
ATOM 2054 O O . THR A 1 291 ? 3.127 -9.499 -14.244 1.00 97.50 291 THR A O 1
ATOM 2057 N N . ASN A 1 292 ? 4.554 -9.707 -15.978 1.00 95.88 292 ASN A N 1
ATOM 2058 C CA . ASN A 1 292 ? 3.935 -8.772 -16.913 1.00 95.88 292 ASN A CA 1
ATOM 2059 C C . ASN A 1 292 ? 3.651 -7.396 -16.296 1.00 95.88 292 ASN A C 1
ATOM 2061 O O . ASN A 1 292 ? 2.537 -6.890 -16.398 1.00 95.88 292 ASN A O 1
ATOM 2065 N N . GLY A 1 293 ? 4.648 -6.815 -15.626 1.00 96.56 293 GLY A N 1
ATOM 2066 C CA . GLY A 1 293 ? 4.586 -5.412 -15.232 1.00 96.56 293 GLY A CA 1
ATOM 2067 C C . GLY A 1 293 ? 4.640 -4.493 -16.453 1.00 96.56 293 GLY A C 1
ATOM 2068 O O . GLY A 1 293 ? 5.331 -4.802 -17.427 1.00 96.56 293 GLY A O 1
ATOM 2069 N N . GLU A 1 294 ? 3.934 -3.365 -16.410 1.00 95.12 294 GLU A N 1
ATOM 2070 C CA . GLU A 1 294 ? 3.903 -2.408 -17.520 1.00 95.12 294 GLU A CA 1
ATOM 2071 C C . GLU A 1 294 ? 4.070 -0.964 -17.041 1.00 95.12 294 GLU A C 1
ATOM 2073 O O . GLU A 1 294 ? 3.354 -0.521 -16.149 1.00 95.12 294 GLU A O 1
ATOM 2078 N N . ALA A 1 295 ? 5.005 -0.220 -17.640 1.00 94.75 295 ALA A N 1
ATOM 2079 C CA . ALA A 1 295 ? 5.177 1.216 -17.413 1.00 94.75 295 ALA 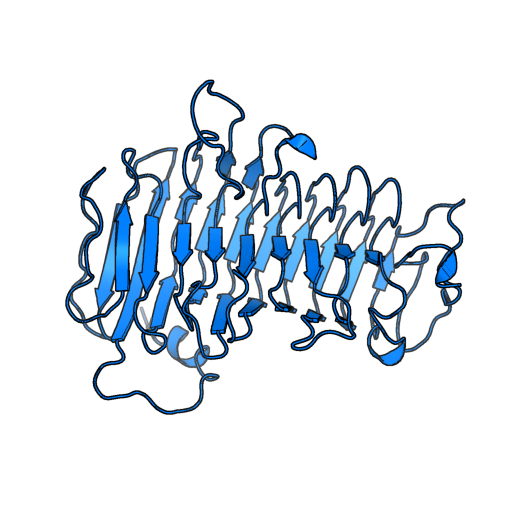A CA 1
ATOM 2080 C C . ALA A 1 295 ? 5.806 1.910 -18.620 1.00 94.75 295 ALA A C 1
ATOM 2082 O O . ALA A 1 295 ? 6.239 1.255 -19.564 1.00 94.75 295 ALA A O 1
ATOM 2083 N N . GLN A 1 296 ? 5.922 3.241 -18.622 1.00 92.38 296 GLN A N 1
ATOM 2084 C CA . GLN A 1 296 ? 6.792 3.912 -19.595 1.00 92.38 296 GLN A CA 1
ATOM 2085 C C . GLN A 1 296 ? 8.272 3.601 -19.337 1.00 92.38 296 GLN A C 1
ATOM 2087 O O . GLN A 1 296 ? 9.013 3.396 -20.301 1.00 92.38 296 GLN A O 1
ATOM 2092 N N . ILE A 1 297 ? 8.676 3.510 -18.071 1.00 89.19 297 ILE A N 1
ATOM 2093 C CA . ILE A 1 297 ? 10.057 3.283 -17.639 1.00 89.19 297 ILE A CA 1
ATOM 2094 C C . ILE A 1 297 ? 10.058 2.286 -16.466 1.00 89.19 297 ILE A C 1
ATOM 2096 O O . ILE A 1 297 ? 9.319 2.476 -15.501 1.00 89.19 297 ILE A O 1
ATOM 2100 N N . GLY A 1 298 ? 10.874 1.226 -16.528 1.00 89.38 298 GLY A N 1
ATOM 2101 C CA . GLY A 1 298 ? 10.896 0.179 -15.499 1.00 89.38 298 GLY A CA 1
ATOM 2102 C C . GLY A 1 298 ? 9.616 -0.648 -15.476 1.00 89.38 298 GLY A C 1
ATOM 2103 O O . GLY A 1 298 ? 8.737 -0.408 -14.651 1.00 89.38 298 GLY A O 1
ATOM 2104 N N . GLN A 1 299 ? 9.509 -1.635 -16.369 1.00 91.81 299 GLN A N 1
ATOM 2105 C CA . GLN A 1 299 ? 8.287 -2.446 -16.513 1.00 91.81 299 GLN A CA 1
ATOM 2106 C C . GLN A 1 299 ? 7.857 -3.107 -15.202 1.00 91.81 299 GLN A C 1
ATOM 2108 O O . GLN A 1 299 ? 6.686 -3.063 -14.851 1.00 91.81 299 GLN A O 1
ATOM 2113 N N . CYS A 1 300 ? 8.787 -3.713 -14.465 1.00 94.75 300 CYS A N 1
ATOM 2114 C CA . CYS A 1 300 ? 8.477 -4.328 -13.177 1.00 94.75 300 CYS A CA 1
ATOM 2115 C C . CYS A 1 300 ? 8.935 -3.435 -12.027 1.00 94.75 300 CYS A C 1
ATOM 2117 O O . CYS A 1 300 ? 8.091 -2.868 -11.335 1.00 94.75 300 CYS A O 1
ATOM 2119 N N . VAL A 1 301 ? 10.241 -3.257 -11.839 1.00 94.25 301 VAL A N 1
ATOM 2120 C CA . VAL A 1 301 ? 10.765 -2.410 -10.761 1.00 94.25 301 VAL A CA 1
ATOM 2121 C C . VAL A 1 301 ? 11.570 -1.252 -11.333 1.00 94.25 301 VAL A C 1
ATOM 2123 O O . VAL A 1 301 ? 12.461 -1.461 -12.154 1.00 94.25 301 VAL A O 1
ATOM 2126 N N . TRP A 1 302 ? 11.286 -0.038 -10.870 1.00 92.94 302 TRP A N 1
ATOM 2127 C CA . TRP A 1 302 ? 12.109 1.142 -11.123 1.00 92.94 302 TRP A CA 1
ATOM 2128 C C . TRP A 1 302 ? 12.770 1.617 -9.832 1.00 92.94 302 TRP A C 1
ATOM 2130 O O . TRP A 1 302 ? 12.086 1.826 -8.827 1.00 92.94 302 TRP A O 1
ATOM 2140 N N . LEU A 1 303 ? 14.085 1.821 -9.878 1.00 90.62 303 LEU A N 1
ATOM 2141 C CA . LEU A 1 303 ? 14.875 2.388 -8.791 1.00 90.62 303 LEU A CA 1
ATOM 2142 C C . LEU A 1 303 ? 15.427 3.751 -9.213 1.00 90.62 303 LEU A C 1
ATOM 2144 O O . LEU A 1 303 ? 16.282 3.822 -10.089 1.00 90.62 303 LEU A O 1
ATOM 2148 N N . ASP A 1 304 ? 14.982 4.831 -8.574 1.00 88.25 304 ASP A N 1
ATOM 2149 C CA . ASP A 1 304 ? 15.422 6.192 -8.921 1.00 88.25 304 ASP A CA 1
ATOM 2150 C C . ASP A 1 304 ? 16.846 6.528 -8.438 1.00 88.25 304 ASP A C 1
ATOM 2152 O O . ASP A 1 304 ? 17.449 7.499 -8.891 1.00 88.25 304 ASP A O 1
ATOM 2156 N N . LYS A 1 305 ? 17.402 5.754 -7.495 1.00 85.38 305 LYS A N 1
ATOM 2157 C CA . LYS A 1 305 ? 18.727 6.001 -6.904 1.00 85.38 305 LYS A CA 1
ATOM 2158 C C . LYS A 1 305 ? 19.606 4.759 -6.982 1.00 85.38 305 LYS A C 1
ATOM 2160 O O . LYS A 1 305 ? 19.181 3.665 -6.619 1.00 85.38 305 LYS A O 1
ATOM 2165 N N . CYS A 1 306 ? 20.859 4.949 -7.394 1.00 77.94 306 CYS A N 1
ATOM 2166 C CA . CYS A 1 306 ? 21.822 3.859 -7.578 1.00 77.94 306 CYS A CA 1
ATOM 2167 C C . CYS A 1 306 ? 22.186 3.152 -6.267 1.00 77.94 306 CYS A C 1
ATOM 2169 O O . CYS A 1 306 ? 22.425 1.952 -6.254 1.00 77.94 306 CYS A O 1
ATOM 2171 N N . GLU A 1 307 ? 22.201 3.895 -5.159 1.00 79.31 307 GLU A N 1
ATOM 2172 C CA . GLU A 1 307 ? 22.623 3.411 -3.837 1.00 79.31 307 GLU A CA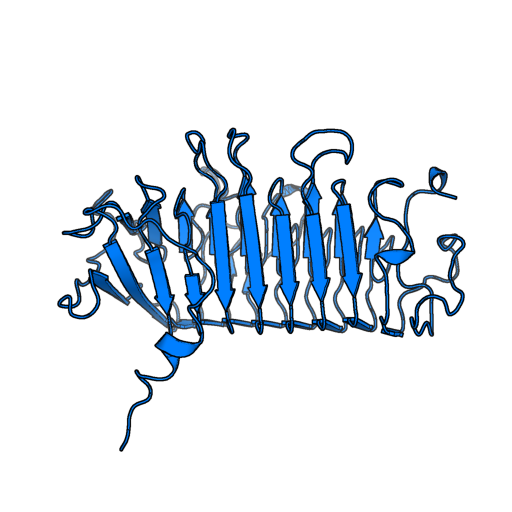 1
ATOM 2173 C C . GLU A 1 307 ? 21.517 2.657 -3.083 1.00 79.31 307 GLU A C 1
ATOM 2175 O O . GLU A 1 307 ? 21.734 2.183 -1.969 1.00 79.31 307 GLU A O 1
ATOM 2180 N N . SER A 1 308 ? 20.321 2.532 -3.668 1.00 80.38 308 SER A N 1
ATOM 2181 C CA . SER A 1 308 ? 19.174 1.933 -2.985 1.00 80.38 308 SER A CA 1
ATOM 2182 C C . SER A 1 308 ? 19.287 0.425 -2.770 1.00 80.38 308 SER A C 1
ATOM 2184 O O . SER A 1 308 ? 18.456 -0.140 -2.068 1.00 80.38 308 SER A O 1
ATOM 2186 N N . TYR A 1 309 ? 20.268 -0.264 -3.350 1.00 77.75 309 TYR A N 1
ATOM 2187 C CA . TYR A 1 309 ? 20.385 -1.714 -3.221 1.00 77.75 309 TYR A CA 1
ATOM 2188 C C . TYR A 1 309 ? 21.816 -2.206 -3.435 1.00 77.75 309 TYR A C 1
ATOM 2190 O O . TYR A 1 309 ? 22.673 -1.516 -3.983 1.00 77.75 309 TYR A O 1
ATOM 2198 N N . THR A 1 310 ? 22.044 -3.450 -3.028 1.00 76.69 310 THR A N 1
ATOM 2199 C CA . THR A 1 310 ? 23.196 -4.266 -3.421 1.00 76.69 310 THR A CA 1
ATOM 2200 C C . THR A 1 310 ? 22.691 -5.573 -4.027 1.00 76.69 310 THR A C 1
ATOM 2202 O O . THR A 1 310 ? 21.610 -6.038 -3.664 1.00 76.69 310 THR A O 1
ATOM 2205 N N . GLU A 1 311 ? 23.447 -6.180 -4.945 1.00 75.00 311 GLU A N 1
ATOM 2206 C CA . GLU A 1 311 ? 23.015 -7.393 -5.671 1.00 75.00 311 GLU A CA 1
ATOM 2207 C C . GLU A 1 311 ? 22.591 -8.527 -4.722 1.00 75.00 311 GLU A C 1
ATOM 2209 O O . GLU A 1 311 ? 21.519 -9.103 -4.886 1.00 75.00 311 GLU A O 1
ATOM 2214 N N . ASN A 1 312 ? 23.340 -8.730 -3.634 1.00 83.00 312 ASN A N 1
ATOM 2215 C CA . ASN A 1 312 ? 23.071 -9.757 -2.619 1.00 83.00 312 ASN A CA 1
ATOM 2216 C C . ASN A 1 312 ? 21.739 -9.579 -1.859 1.00 83.00 312 ASN A C 1
ATOM 2218 O O . ASN A 1 312 ? 21.397 -10.413 -1.023 1.00 83.00 312 ASN A O 1
ATOM 2222 N N . GLN A 1 313 ? 21.021 -8.472 -2.067 1.00 87.75 313 GLN A N 1
ATOM 2223 C CA . GLN A 1 313 ? 19.710 -8.209 -1.466 1.00 87.75 313 GLN A CA 1
ATOM 2224 C C . GLN A 1 313 ? 18.548 -8.535 -2.410 1.00 87.75 313 GLN A C 1
ATOM 2226 O O . GLN A 1 313 ? 17.394 -8.455 -1.975 1.00 87.75 313 GLN A O 1
ATOM 2231 N N . ILE A 1 314 ? 18.847 -8.876 -3.668 1.00 89.88 314 ILE A N 1
ATOM 2232 C CA . ILE A 1 314 ? 17.890 -9.239 -4.711 1.00 89.88 314 ILE A CA 1
ATOM 2233 C C . ILE A 1 314 ? 18.119 -10.707 -5.080 1.00 89.88 314 ILE A C 1
ATOM 2235 O O . ILE A 1 314 ? 18.918 -11.021 -5.959 1.00 89.88 314 ILE A O 1
ATOM 2239 N N . THR A 1 315 ? 17.434 -11.628 -4.406 1.00 91.19 315 THR A N 1
ATOM 2240 C CA . THR A 1 315 ? 17.762 -13.064 -4.453 1.00 91.19 315 THR A CA 1
ATOM 2241 C C . THR A 1 315 ? 16.543 -13.951 -4.708 1.00 91.19 315 THR A C 1
ATOM 2243 O O . THR A 1 315 ? 15.435 -13.655 -4.280 1.00 91.19 315 THR A O 1
ATOM 2246 N N . GLY A 1 316 ? 16.718 -15.064 -5.425 1.00 93.12 316 GLY A N 1
ATOM 2247 C CA . GLY A 1 316 ? 15.682 -16.101 -5.558 1.00 93.12 316 GLY A CA 1
ATOM 2248 C C . GLY A 1 316 ? 14.369 -15.680 -6.239 1.00 93.12 316 GLY A C 1
ATOM 2249 O O . GLY A 1 316 ? 13.350 -16.339 -6.045 1.00 93.12 316 GLY A O 1
ATOM 2250 N N . ASN A 1 317 ? 14.354 -14.594 -7.012 1.00 94.31 317 ASN A N 1
ATOM 2251 C CA . ASN A 1 317 ? 13.135 -14.053 -7.617 1.00 94.31 317 ASN A CA 1
ATOM 2252 C C . ASN A 1 317 ? 12.871 -14.614 -9.023 1.00 94.31 317 ASN A C 1
ATOM 2254 O O . ASN A 1 317 ? 13.797 -14.993 -9.736 1.00 94.31 317 ASN A O 1
ATOM 2258 N N . THR A 1 318 ? 11.610 -14.612 -9.459 1.00 94.62 318 THR A N 1
ATOM 2259 C CA . THR A 1 318 ? 11.207 -14.971 -10.831 1.00 94.62 318 THR A CA 1
ATOM 2260 C C . THR A 1 318 ? 10.624 -13.765 -11.559 1.00 94.62 318 THR A C 1
ATOM 2262 O O . THR A 1 318 ? 9.700 -13.128 -11.059 1.00 94.62 318 THR A O 1
ATOM 2265 N N . TRP A 1 319 ? 11.120 -13.489 -12.765 1.00 92.75 319 TRP A N 1
ATOM 2266 C CA . TRP A 1 319 ? 10.771 -12.305 -13.552 1.00 92.75 319 TRP A CA 1
ATOM 2267 C C . TRP A 1 319 ? 10.326 -12.699 -14.951 1.00 92.75 319 TRP A C 1
ATOM 2269 O O . TRP A 1 319 ? 11.115 -13.231 -15.737 1.00 92.75 319 TRP A O 1
ATOM 2279 N N . THR A 1 320 ? 9.063 -12.412 -15.259 1.00 93.25 320 THR A N 1
ATOM 2280 C CA . THR A 1 320 ? 8.443 -12.715 -16.549 1.00 93.25 320 THR A CA 1
ATOM 2281 C C . THR A 1 320 ? 7.839 -11.460 -17.164 1.00 93.25 320 THR A C 1
ATOM 2283 O O . THR A 1 320 ? 7.035 -10.800 -16.520 1.00 93.25 320 THR A O 1
ATOM 2286 N N . GLY A 1 321 ? 8.199 -11.116 -18.403 1.00 90.31 321 GLY A N 1
ATOM 2287 C CA . GLY A 1 321 ? 7.600 -9.977 -19.121 1.00 90.31 321 GLY A CA 1
ATOM 2288 C C . GLY A 1 321 ? 7.926 -8.594 -18.533 1.00 90.31 321 GLY A C 1
ATOM 2289 O O . GLY A 1 321 ? 7.102 -7.691 -18.586 1.00 90.31 321 GLY A O 1
ATOM 2290 N N . CYS A 1 322 ? 9.117 -8.434 -17.960 1.00 89.00 322 CYS A N 1
ATOM 2291 C CA . CYS A 1 322 ? 9.568 -7.260 -17.214 1.00 89.00 322 CYS A CA 1
ATOM 2292 C C . CYS A 1 322 ? 10.591 -6.362 -17.944 1.00 89.00 322 CYS A C 1
ATOM 2294 O O . CYS A 1 322 ? 11.173 -5.488 -17.311 1.00 89.00 322 CYS A O 1
ATOM 2296 N N . ALA A 1 323 ? 10.840 -6.542 -19.244 1.00 76.94 323 ALA A N 1
ATOM 2297 C CA . ALA A 1 323 ? 11.787 -5.702 -19.990 1.00 76.94 323 ALA A CA 1
ATOM 2298 C C . ALA A 1 323 ? 11.125 -5.006 -21.179 1.00 76.94 323 ALA A C 1
ATOM 2300 O O . ALA A 1 323 ? 10.249 -5.580 -21.829 1.00 76.94 323 ALA A O 1
ATOM 2301 N N . LYS A 1 324 ? 11.615 -3.806 -21.512 1.00 69.94 324 LYS A N 1
ATOM 2302 C CA . LYS A 1 324 ? 11.404 -3.184 -22.826 1.00 69.94 324 LYS A CA 1
ATOM 2303 C C . LYS A 1 324 ? 12.580 -3.469 -23.766 1.00 69.94 324 LYS A C 1
ATOM 2305 O O . LYS A 1 324 ? 13.712 -3.515 -23.296 1.00 69.94 324 LYS A O 1
ATOM 2310 N N . PRO A 1 325 ? 12.356 -3.581 -25.090 1.00 56.06 325 PRO A N 1
ATOM 2311 C CA . PRO A 1 325 ? 13.435 -3.785 -26.062 1.00 56.06 325 PRO A CA 1
ATOM 2312 C C . PRO A 1 325 ? 14.487 -2.660 -26.131 1.00 56.06 325 PRO A C 1
ATOM 2314 O O . PRO A 1 325 ? 15.591 -2.915 -26.601 1.00 56.06 325 PRO A O 1
ATOM 2317 N N . GLU A 1 326 ? 14.163 -1.432 -25.699 1.00 60.25 326 GLU A N 1
ATOM 2318 C CA . GLU A 1 326 ? 14.995 -0.231 -25.933 1.00 60.25 326 GLU A CA 1
ATOM 2319 C C . GLU A 1 326 ? 15.546 0.449 -24.661 1.00 60.25 326 GLU A C 1
ATOM 2321 O O . GLU A 1 326 ? 16.358 1.372 -24.764 1.00 60.25 326 GLU A O 1
ATOM 2326 N N . SER A 1 327 ? 15.154 0.011 -23.459 1.00 56.31 327 SER A N 1
ATOM 2327 C CA . SER A 1 327 ? 15.757 0.511 -22.214 1.00 56.31 327 SER A CA 1
ATOM 2328 C C . SER A 1 327 ? 17.116 -0.164 -22.007 1.00 56.31 327 SER A C 1
ATOM 2330 O O . SER A 1 327 ? 17.176 -1.390 -22.119 1.00 56.31 327 SER A O 1
ATOM 2332 N N . PRO A 1 328 ? 18.205 0.564 -21.681 1.00 53.31 328 PRO A N 1
ATOM 2333 C CA . PRO A 1 328 ? 19.418 -0.089 -21.214 1.00 53.31 328 PRO A CA 1
ATOM 2334 C C . PRO A 1 328 ? 19.052 -0.827 -19.922 1.00 53.31 328 PRO A C 1
ATOM 2336 O O . PRO A 1 328 ? 18.653 -0.175 -18.955 1.00 53.31 328 PRO A O 1
ATOM 2339 N N . PRO A 1 329 ? 19.105 -2.167 -19.896 1.00 55.72 329 PRO A N 1
ATOM 2340 C CA . PRO A 1 329 ? 18.886 -2.872 -18.652 1.00 55.72 329 PRO A CA 1
ATOM 2341 C C . PRO A 1 329 ? 19.987 -2.465 -17.680 1.00 55.72 329 PRO A C 1
ATOM 2343 O O . PRO A 1 329 ? 21.112 -2.176 -18.106 1.00 55.72 329 PRO A O 1
ATOM 2346 N N . ILE A 1 330 ? 19.700 -2.505 -16.377 1.00 56.75 330 ILE A N 1
ATOM 2347 C CA . ILE A 1 330 ? 20.816 -2.548 -15.439 1.00 56.75 330 ILE A CA 1
ATOM 2348 C C . ILE A 1 330 ? 21.682 -3.750 -15.829 1.00 56.75 330 ILE A C 1
ATOM 2350 O O . ILE A 1 330 ? 21.159 -4.802 -16.203 1.00 56.75 330 ILE A O 1
ATOM 2354 N N . SER A 1 331 ? 22.999 -3.570 -15.825 1.00 49.50 331 SER A N 1
ATOM 2355 C CA . SER A 1 331 ? 24.022 -4.446 -16.416 1.00 49.50 331 SER A CA 1
ATOM 2356 C C . SER A 1 331 ? 24.081 -5.896 -15.881 1.00 49.50 331 SER A C 1
ATOM 2358 O O . SER A 1 331 ? 25.009 -6.639 -16.205 1.00 49.50 331 SER A O 1
ATOM 2360 N N . TRP A 1 332 ? 23.075 -6.352 -15.132 1.00 57.25 332 TRP A N 1
ATOM 2361 C CA . TRP A 1 332 ? 23.051 -7.593 -14.364 1.00 57.25 332 TRP A CA 1
ATOM 2362 C C . TRP A 1 332 ? 21.981 -8.611 -14.775 1.00 57.25 332 TRP A C 1
ATOM 2364 O O . TRP A 1 332 ? 21.729 -9.543 -14.018 1.00 57.25 332 TRP A O 1
ATOM 2374 N N . CYS A 1 333 ? 21.383 -8.535 -15.970 1.00 63.56 333 CYS A N 1
ATOM 2375 C CA . CYS A 1 333 ? 20.456 -9.577 -16.455 1.00 63.56 333 CYS A CA 1
ATOM 2376 C C . CYS A 1 333 ? 21.165 -10.899 -16.807 1.00 63.56 333 CYS A C 1
ATOM 2378 O O . CYS A 1 333 ? 21.178 -11.355 -17.950 1.00 63.56 333 CYS A O 1
ATOM 2380 N N . LYS A 1 334 ? 21.783 -11.515 -15.805 1.00 61.47 334 LYS A N 1
ATOM 2381 C CA . LYS A 1 334 ? 22.331 -12.862 -15.791 1.00 61.47 334 LYS A CA 1
ATOM 2382 C C . LYS A 1 334 ? 21.683 -13.589 -14.617 1.00 61.47 334 LYS A C 1
ATOM 2384 O O . LYS A 1 334 ? 21.339 -12.981 -13.607 1.00 61.47 334 LYS A O 1
ATOM 2389 N N . ALA A 1 335 ? 21.507 -14.900 -14.745 1.00 63.53 335 ALA A N 1
ATOM 2390 C CA . ALA A 1 335 ? 21.094 -15.729 -13.621 1.00 63.53 335 ALA A CA 1
ATOM 2391 C C . ALA A 1 335 ? 22.201 -15.687 -12.551 1.00 63.53 335 ALA A C 1
ATOM 2393 O O . ALA A 1 335 ? 23.236 -16.334 -12.693 1.00 63.53 335 ALA A O 1
ATOM 2394 N N . HIS A 1 336 ? 21.999 -14.870 -11.522 1.00 68.19 336 HIS A N 1
ATOM 2395 C CA . HIS A 1 336 ? 22.852 -14.742 -10.346 1.00 68.19 336 HIS A CA 1
ATOM 2396 C C . HIS A 1 336 ? 21.954 -14.786 -9.103 1.00 68.19 336 HIS A C 1
ATOM 2398 O O . HIS A 1 336 ? 20.769 -14.442 -9.182 1.00 68.19 336 HIS A O 1
ATOM 2404 N N . ASP A 1 337 ? 22.483 -15.294 -7.991 1.00 80.31 337 ASP A N 1
ATOM 2405 C CA . ASP A 1 337 ? 21.777 -15.429 -6.705 1.00 80.31 337 ASP A CA 1
ATOM 2406 C C . ASP A 1 337 ? 20.406 -16.125 -6.772 1.00 80.31 337 ASP A C 1
ATOM 2408 O O . ASP A 1 337 ? 19.445 -15.747 -6.101 1.00 80.31 337 ASP A O 1
ATOM 2412 N N . GLY A 1 338 ? 20.290 -17.153 -7.618 1.00 82.06 338 GLY A N 1
ATOM 2413 C CA . GLY A 1 338 ? 19.072 -17.963 -7.740 1.00 82.06 338 GLY A CA 1
ATOM 2414 C C . GLY A 1 338 ? 17.897 -17.271 -8.438 1.00 82.06 338 GLY A C 1
ATOM 2415 O O . GLY A 1 338 ? 16.814 -17.850 -8.492 1.00 82.06 338 GLY A O 1
ATOM 2416 N N . ASN A 1 339 ? 18.087 -16.066 -8.986 1.00 86.38 339 ASN A N 1
ATOM 2417 C CA . ASN A 1 339 ? 17.049 -15.375 -9.744 1.00 86.38 339 ASN A CA 1
ATOM 2418 C C . ASN A 1 339 ? 16.840 -16.004 -11.138 1.00 86.38 339 ASN A C 1
ATOM 2420 O O . ASN A 1 339 ? 17.800 -16.327 -11.844 1.00 86.38 339 ASN A O 1
ATOM 2424 N N . ASN A 1 340 ? 15.579 -16.117 -11.556 1.00 88.38 340 ASN A N 1
ATOM 2425 C CA . ASN A 1 340 ? 15.152 -16.597 -12.867 1.00 88.38 340 ASN A CA 1
ATOM 2426 C C . ASN A 1 340 ? 14.570 -15.446 -13.702 1.00 88.38 340 ASN A C 1
ATOM 2428 O O . ASN A 1 340 ? 13.529 -14.888 -13.356 1.00 88.38 340 ASN A O 1
ATOM 2432 N N . TRP A 1 341 ? 15.221 -15.113 -14.817 1.00 84.94 341 TRP A N 1
ATOM 2433 C CA . TRP A 1 341 ? 14.852 -13.988 -15.676 1.00 84.94 341 TRP A CA 1
ATOM 2434 C C . TRP A 1 341 ? 14.457 -14.493 -17.065 1.00 84.94 341 TRP A C 1
ATOM 2436 O O . TRP A 1 341 ? 15.315 -14.955 -17.817 1.00 84.94 341 TRP A O 1
ATOM 2446 N N . THR A 1 342 ? 13.191 -14.345 -17.464 1.00 81.62 342 THR A N 1
ATOM 2447 C CA . THR A 1 342 ? 12.854 -14.393 -18.904 1.00 81.62 342 THR A CA 1
ATOM 2448 C C . THR A 1 342 ? 13.166 -13.058 -19.584 1.00 81.62 342 THR A C 1
ATOM 2450 O O . THR A 1 342 ? 13.307 -12.977 -20.798 1.00 81.62 342 THR A O 1
ATOM 2453 N N . THR A 1 343 ? 13.223 -11.999 -18.783 1.00 79.69 343 THR A N 1
ATOM 2454 C CA . THR A 1 343 ? 13.449 -10.597 -19.135 1.00 79.69 343 THR A CA 1
ATOM 2455 C C . THR A 1 343 ? 14.061 -9.915 -17.914 1.00 79.69 343 THR A C 1
ATOM 2457 O O . THR A 1 343 ? 13.748 -10.318 -16.792 1.00 79.69 343 THR A O 1
ATOM 2460 N N . CYS A 1 344 ? 14.871 -8.874 -18.108 1.00 80.31 344 CYS A N 1
ATOM 2461 C CA . CYS A 1 344 ? 15.329 -8.000 -17.023 1.00 80.31 344 CYS A CA 1
ATOM 2462 C C . CYS A 1 344 ? 14.157 -7.556 -16.150 1.00 80.31 344 CYS A C 1
ATOM 2464 O O . CYS A 1 344 ? 13.101 -7.283 -16.700 1.00 80.31 344 CYS A O 1
ATOM 2466 N N . GLY A 1 345 ? 14.303 -7.542 -14.825 1.00 83.19 345 GLY A N 1
ATOM 2467 C CA . GLY A 1 345 ? 13.175 -7.267 -13.926 1.00 83.19 345 GLY A CA 1
ATOM 2468 C C . GLY A 1 345 ? 13.232 -5.950 -13.165 1.00 83.19 345 GLY A C 1
ATOM 2469 O O . GLY A 1 345 ? 12.200 -5.491 -12.676 1.00 83.19 345 GLY A O 1
ATOM 2470 N N . MET A 1 346 ? 14.401 -5.315 -13.091 1.00 87.00 346 MET A N 1
ATOM 2471 C CA . MET A 1 346 ? 14.541 -3.996 -12.482 1.00 87.00 346 MET A CA 1
ATOM 2472 C C . MET A 1 346 ? 15.353 -3.084 -13.410 1.00 87.00 346 MET A C 1
ATOM 2474 O O . MET A 1 346 ? 16.222 -3.550 -14.146 1.00 87.00 346 MET A O 1
ATOM 2478 N N . GLU A 1 347 ? 15.032 -1.795 -13.385 1.00 85.44 347 GLU A N 1
ATOM 2479 C CA . GLU A 1 347 ? 15.632 -0.718 -14.179 1.00 85.44 347 GLU A CA 1
ATOM 2480 C C . GLU A 1 347 ? 15.933 0.489 -13.262 1.00 85.44 347 GLU A C 1
ATOM 2482 O O . GLU A 1 347 ? 15.388 0.592 -12.161 1.00 85.44 347 GLU A O 1
ATOM 2487 N N . GLY A 1 348 ? 16.808 1.397 -13.700 1.00 84.31 348 GLY A N 1
ATOM 2488 C CA . GLY A 1 348 ? 17.183 2.613 -12.967 1.00 84.31 348 GLY A CA 1
ATOM 2489 C C . GLY A 1 348 ? 17.754 3.693 -13.898 1.00 84.31 348 GLY A C 1
ATOM 2490 O O . GLY A 1 348 ? 17.793 3.498 -15.117 1.00 84.31 348 GLY A O 1
ATOM 2491 N N . PRO A 1 349 ? 18.169 4.864 -13.388 1.00 79.88 349 PRO A N 1
ATOM 2492 C CA . PRO A 1 349 ? 18.717 5.916 -14.234 1.00 79.88 349 PRO A CA 1
ATOM 2493 C C . PRO A 1 349 ? 20.074 5.516 -14.828 1.00 79.88 349 PRO A C 1
ATOM 2495 O O . PRO A 1 349 ? 20.825 4.729 -14.255 1.00 79.88 349 PRO A O 1
ATOM 2498 N N . ARG A 1 350 ? 20.407 6.094 -15.994 1.00 76.12 350 ARG A N 1
ATOM 2499 C CA . ARG A 1 350 ? 21.601 5.726 -16.783 1.00 76.12 350 ARG A CA 1
ATOM 2500 C C . ARG A 1 350 ? 22.927 5.876 -16.042 1.00 76.12 350 ARG A C 1
ATOM 2502 O O . ARG A 1 350 ? 23.882 5.199 -16.382 1.00 76.12 350 ARG A O 1
ATOM 2509 N N . GLU A 1 351 ? 22.987 6.788 -15.083 1.00 75.94 351 GLU A N 1
ATOM 2510 C CA . GLU A 1 351 ? 24.169 7.044 -14.257 1.00 75.94 351 GLU A CA 1
ATOM 2511 C C . GLU A 1 351 ? 24.466 5.931 -13.243 1.00 75.94 351 GLU A C 1
ATOM 2513 O O . GLU A 1 351 ? 25.548 5.909 -12.668 1.00 75.94 351 GLU A O 1
ATOM 2518 N N . CYS A 1 352 ? 23.542 4.985 -13.055 1.00 69.56 352 CYS A N 1
ATOM 2519 C CA . CYS A 1 352 ? 23.761 3.794 -12.238 1.00 69.56 352 CYS A CA 1
ATOM 2520 C C . CYS A 1 352 ? 24.484 2.659 -12.982 1.00 69.56 352 CYS A C 1
ATOM 2522 O O . CYS A 1 352 ? 24.570 1.558 -12.433 1.00 69.56 352 CYS A O 1
ATOM 2524 N N . TYR A 1 353 ? 24.938 2.889 -14.223 1.00 65.94 353 TYR A N 1
ATOM 2525 C CA . TYR A 1 353 ? 25.506 1.879 -15.125 1.00 65.94 353 TYR A CA 1
ATOM 2526 C C . TYR A 1 353 ? 26.959 2.161 -15.497 1.00 65.94 353 TYR A C 1
ATOM 2528 O O . TYR A 1 353 ? 27.266 3.312 -15.884 1.00 65.94 353 TYR A O 1
#

Foldseek 3Di:
DDDPPVVVVVVPPPDDDDQDPQAKEKEKAWEAEQQRAIWMWIAIHPDRDTDTDDDADPPWDDDPSFQWIWHAHNRNQAIEIEHPDLRYEAEYEQYEAYQHEAEQQDEANYEYEQNFNYEYEHYEHEQYEYEDDDPDHDGHLEFHHYEYEYYQADQAAGEYEYYQYEHENQEYPDADPVSNYFASHYEAYYDPHNYAAEYEYENYEAYQAQYAAASHHEHASHAYAYYNYEHYAGEYQEQLHYEYHWDAQVDPPFHEYHAYLYEYENGQHAAYALHYEYHHGAYAHELYEHEQAYYPYFRHYEYADLPRYDPLRYAQYEYYNGDDPPAPADPPPDCDRNYHDPDRHYHYDPVSD

Organism: NCBI:txid1442573

InterPro domains:
  IPR011050 Pectin lyase fold/virulence factor [SSF51126] (11-322)

Radius of gyration: 20.05 Å; chains: 1; bounding box: 50×51×60 Å

Secondary structure (DSSP, 8-state):
---STTSGGGS-----S---TTPPEEEEEEEE-TTPPPEEEEEESTTPPPEEEP-S----EE-TTSSEEEEE-TTSS-EEEEES-SS-EEEEES-EEES-EE-TTSPPSEEEES-TTEEEES-EEEEEEE----SSSPPPSB-SSEEEE--TT--S-EEEEEES-EEEEEEESS--TTT--B-SSEEEE--S-SS-EEEEEES-EEES-B-SBSSSEEEESSEEEEES-EEES-EEEE-SSEEEE---TTSSSPPEEEEES-EEES-EEEEE-SSEEEESSEEEEES-EEE--B-SB-SSEEES-GGG--GGGEES-EEES---SSS---TT-S--TT-EESS--EE--GGG-

Sequence (353 aa):
MPSSSMKLFAALLVACLAQTSMAAIVVCKMDAQDGDTLTAACSVGVSGQPISLVGPGSGQQQLTGSQVSYTLDVNARSTLFECASEDDLLIIDSSQYSSQTLNNCEPPLLELRGCSNAILSNNTFISITRSTAQPGCTISKYGPCVAVVGAASQETDWSFSSLANTFTSTICSSISATSGRLGGAFAFEHNDSPGAMSAVVKGSTFTSTACDFGGAIHSANASLTLTDSTFTGTLAVDGGAVQFVGTNATVAPIQKLQVKSSTFTSNTAVTTGGIIQVTGGAVSIDGSTFTNGEAQIGQCVWLDKCESYTENQITGNTWTGCAKPESPPISWCKAHDGNNWTTCGMEGPRECY

pLDDT: mean 85.94, std 15.81, range [31.72, 98.94]